Protein AF-A0AB34YAK4-F1 (afdb_monomer_lite)

pLDDT: mean 76.74, std 13.36, range [38.03, 89.88]

Sequence (223 aa):
MDELSRIASKIEALADAELSTGQPYLLSKLGMDIGSDLQTIKKEEKSLANFVRKRFSDKYEIIFTGQFRNIQSLIKRNSQELASLITDATTEKKDRKFRFNYRFWAAFSVPVVGSRRFVNLDDFTFEDVDAPPSPSYVAIDSEYITPDTSNDRDKVIYSKIISWIEDNKLETEQFLSKPRTHISPFGHQRTLLHAIVDALDKRQLATVSLPMDVIVALMNKNV

Foldseek 3Di:
DDPVVVLVVVLVVVCCVVVVVVDWAFVVVSCVSSPPCQVVCCVVPVHPQRVCCVPPVPFWDWFQDDPVSNTTTIHGPPDPVVVVVVVVVPPDPPPPLFAFDPLLLCQQEPQAPEDWKWAFLPPRHIDHDPDDPDPRIDTDDNVLHDDPDDPPRVVSNSVSSVVVCVVVVHDPVSRGDDPPPPPPVDDPQCFQVNVVVVVDDPVRVVVDDDDPVVVVVRVVHGD

Secondary structure (DSSP, 8-state):
--HHHHHHHHHHHHHHHHHTTTS-EEHHHHHHHHTTHHHHHHHHSS-HHHHHHHHHTTTEEEEEETTTT-EEEEEETT-THHHHHHHHHHH--------B-HHHHHHHHSPP-SSEEEEETTT--EEEESS-SSTTEEEE-GGGSPPTT-TTHHHHHHHHHHHHHHHTT--GGGGB--------SS-S--BHHHHHHHHS-HHHHTT-PPPHHHHHHHHS-B-

Structure (mmCIF, N/CA/C/O backbone):
data_AF-A0AB34YAK4-F1
#
_entry.id   AF-A0AB34YAK4-F1
#
loop_
_atom_site.group_PDB
_atom_site.id
_atom_site.type_symbol
_atom_site.label_atom_id
_atom_site.label_alt_id
_atom_site.label_comp_id
_atom_site.label_asym_id
_atom_site.label_entity_id
_atom_site.label_seq_id
_atom_site.pdbx_PDB_ins_code
_atom_site.Cartn_x
_atom_site.Cartn_y
_atom_site.Cartn_z
_atom_site.occupancy
_atom_site.B_iso_or_equiv
_atom_site.auth_seq_id
_atom_site.auth_comp_id
_atom_site.auth_asym_id
_atom_site.auth_atom_id
_atom_site.pdbx_PDB_model_num
ATOM 1 N N . MET A 1 1 ? 30.362 -3.455 -32.717 1.00 53.78 1 MET A N 1
ATOM 2 C CA . MET A 1 1 ? 29.197 -2.714 -32.193 1.00 53.78 1 MET A CA 1
ATOM 3 C C . MET A 1 1 ? 28.920 -3.255 -30.811 1.00 53.78 1 MET A C 1
ATOM 5 O O . MET A 1 1 ? 28.812 -4.466 -30.684 1.00 53.78 1 MET A O 1
ATOM 9 N N . ASP A 1 2 ? 28.908 -2.381 -29.810 1.00 83.06 2 ASP A N 1
ATOM 10 C CA . ASP A 1 2 ? 28.677 -2.739 -28.411 1.00 83.06 2 ASP A CA 1
ATOM 11 C C . ASP A 1 2 ? 27.267 -3.336 -28.247 1.00 83.06 2 ASP A C 1
ATOM 13 O O . ASP A 1 2 ? 26.299 -2.828 -28.824 1.00 83.06 2 ASP A O 1
ATOM 17 N N . GLU A 1 3 ? 27.143 -4.448 -27.524 1.00 82.56 3 GLU A N 1
ATOM 18 C CA . GLU A 1 3 ? 25.889 -5.205 -27.409 1.00 82.56 3 GLU A CA 1
ATOM 19 C C . GLU A 1 3 ? 24.782 -4.342 -26.780 1.00 82.56 3 GLU A C 1
ATOM 21 O O . GLU A 1 3 ? 23.623 -4.382 -27.200 1.00 82.56 3 GLU A O 1
ATOM 26 N N . LEU A 1 4 ? 25.171 -3.448 -25.871 1.00 82.06 4 LEU A N 1
ATOM 27 C CA . LEU A 1 4 ? 24.311 -2.441 -25.251 1.00 82.06 4 LEU A CA 1
ATOM 28 C C . LEU A 1 4 ? 23.800 -1.398 -26.231 1.00 82.06 4 LEU A C 1
ATOM 30 O O . LEU A 1 4 ? 22.673 -0.934 -26.083 1.00 82.06 4 LEU A O 1
ATOM 34 N N . SER A 1 5 ? 24.604 -1.011 -27.222 1.00 84.56 5 SER A N 1
ATOM 35 C CA . SER A 1 5 ? 24.172 -0.062 -28.248 1.00 84.56 5 SER A CA 1
ATOM 36 C C . SER A 1 5 ? 23.081 -0.674 -29.118 1.00 84.56 5 SER A C 1
ATOM 38 O O . SER A 1 5 ? 22.100 -0.001 -29.418 1.00 84.56 5 SER A O 1
ATOM 40 N N . ARG A 1 6 ? 23.189 -1.971 -29.447 1.00 89.12 6 ARG A N 1
ATOM 41 C CA . ARG A 1 6 ? 22.131 -2.705 -30.162 1.00 89.12 6 ARG A CA 1
ATOM 42 C C . ARG A 1 6 ? 20.836 -2.740 -29.347 1.00 89.12 6 ARG A C 1
ATOM 44 O O . ARG A 1 6 ? 19.761 -2.489 -29.887 1.00 89.12 6 ARG A O 1
ATOM 51 N N . ILE A 1 7 ? 20.945 -3.026 -28.049 1.00 86.56 7 ILE A N 1
ATOM 52 C CA . ILE A 1 7 ? 19.800 -3.054 -27.130 1.00 86.56 7 ILE A CA 1
ATOM 53 C C . ILE A 1 7 ? 19.188 -1.655 -26.989 1.00 86.56 7 ILE A C 1
ATOM 55 O O . ILE A 1 7 ? 17.971 -1.515 -27.048 1.00 86.56 7 ILE A O 1
ATOM 59 N N . ALA A 1 8 ? 20.011 -0.614 -26.868 1.00 87.00 8 ALA A N 1
ATOM 60 C CA . ALA A 1 8 ? 19.555 0.766 -26.777 1.00 87.00 8 ALA A CA 1
ATOM 61 C C . ALA A 1 8 ? 18.765 1.187 -28.026 1.00 87.00 8 ALA A C 1
ATOM 63 O O . ALA A 1 8 ? 17.645 1.670 -27.890 1.00 87.00 8 ALA A O 1
ATOM 64 N N . SER A 1 9 ? 19.280 0.924 -29.231 1.00 87.94 9 SER A N 1
ATOM 65 C CA . SER A 1 9 ? 18.559 1.230 -30.476 1.00 87.94 9 SER A CA 1
ATOM 66 C C . SER A 1 9 ? 17.235 0.468 -30.591 1.00 87.94 9 SER A C 1
ATOM 68 O O . SER A 1 9 ? 16.250 1.008 -31.086 1.00 87.94 9 SER A O 1
ATOM 70 N N . LYS A 1 10 ? 17.181 -0.775 -30.099 1.00 88.81 10 LYS A N 1
ATOM 71 C CA . LYS A 1 10 ? 15.938 -1.557 -30.048 1.00 88.81 10 LYS A CA 1
ATOM 72 C C . LYS A 1 10 ? 14.921 -0.950 -29.074 1.00 88.81 10 LYS A C 1
ATOM 74 O O . LYS A 1 10 ? 13.749 -0.845 -29.420 1.00 88.81 10 LYS A O 1
ATOM 79 N N . ILE A 1 11 ? 15.359 -0.539 -27.882 1.00 88.75 11 ILE A N 1
ATOM 80 C CA . ILE A 1 11 ? 14.504 0.132 -26.887 1.00 88.75 11 ILE A CA 1
ATOM 81 C C . ILE A 1 11 ? 13.947 1.434 -27.448 1.00 88.75 11 ILE A C 1
ATOM 83 O O . ILE A 1 11 ? 12.763 1.696 -27.285 1.00 88.75 11 ILE A O 1
ATOM 87 N N . GLU A 1 12 ? 14.782 2.221 -28.121 1.00 89.88 12 GLU A N 1
ATOM 88 C CA . GLU A 1 12 ? 14.382 3.480 -28.744 1.00 89.88 12 GLU A CA 1
ATOM 89 C C . GLU A 1 12 ? 13.324 3.262 -29.833 1.00 89.88 12 GLU A C 1
ATOM 91 O O . GLU A 1 12 ? 12.274 3.894 -29.797 1.00 89.88 12 GLU A O 1
ATOM 96 N N . ALA A 1 13 ? 13.527 2.293 -30.732 1.00 89.06 13 ALA A N 1
ATOM 97 C CA . ALA A 1 13 ? 12.549 1.969 -31.770 1.00 89.06 13 ALA A CA 1
ATOM 98 C C . ALA A 1 13 ? 11.200 1.501 -31.192 1.00 89.06 13 ALA A C 1
ATOM 100 O O . ALA A 1 13 ? 10.145 1.925 -31.660 1.00 89.06 13 ALA A O 1
ATOM 101 N N . LEU A 1 14 ? 11.228 0.651 -30.158 1.00 89.25 14 LEU A N 1
ATOM 102 C CA . LEU A 1 14 ? 10.017 0.194 -29.468 1.00 89.25 14 LEU A CA 1
ATOM 103 C C . LEU A 1 14 ? 9.320 1.344 -28.737 1.00 89.25 14 LEU A C 1
ATOM 105 O O . LEU A 1 14 ? 8.096 1.455 -28.784 1.00 89.25 14 LEU A O 1
ATOM 109 N N . ALA A 1 15 ? 10.094 2.194 -28.062 1.00 87.56 15 ALA A N 1
ATOM 110 C CA . ALA A 1 15 ? 9.567 3.338 -27.339 1.00 87.56 15 ALA A CA 1
ATOM 111 C C . ALA A 1 15 ? 8.927 4.349 -28.286 1.00 87.56 15 ALA A C 1
ATOM 113 O O . ALA A 1 15 ? 7.819 4.800 -28.025 1.00 87.56 15 ALA A O 1
ATOM 114 N N . ASP A 1 16 ? 9.569 4.668 -29.405 1.00 87.06 16 ASP A N 1
ATOM 115 C CA . ASP A 1 16 ? 9.015 5.605 -30.375 1.00 87.06 16 ASP A CA 1
ATOM 116 C C . ASP A 1 16 ? 7.776 5.056 -31.083 1.00 87.06 16 ASP A C 1
ATOM 118 O O . ASP A 1 16 ? 6.830 5.818 -31.288 1.00 87.06 16 ASP A O 1
ATOM 122 N N . ALA A 1 17 ? 7.744 3.756 -31.398 1.00 85.56 17 ALA A N 1
ATOM 123 C CA . ALA A 1 17 ? 6.573 3.110 -31.983 1.00 85.56 17 ALA A CA 1
ATOM 124 C C . ALA A 1 17 ? 5.364 3.183 -31.041 1.00 85.56 17 ALA A C 1
ATOM 126 O O . ALA A 1 17 ? 4.307 3.667 -31.441 1.00 85.56 17 ALA A O 1
ATOM 127 N N . GLU A 1 18 ? 5.525 2.791 -29.777 1.00 84.31 18 GLU A N 1
ATOM 128 C CA . GLU A 1 18 ? 4.415 2.797 -28.822 1.00 84.31 18 GLU A CA 1
ATOM 129 C C . GLU A 1 18 ? 4.002 4.229 -28.451 1.00 84.31 18 GLU A C 1
ATOM 131 O O . GLU A 1 18 ? 2.822 4.569 -28.483 1.00 84.31 18 GLU A O 1
ATOM 136 N N . LEU A 1 19 ? 4.963 5.117 -28.185 1.00 84.94 19 LEU A N 1
ATOM 137 C CA . LEU A 1 19 ? 4.682 6.506 -27.806 1.00 84.94 19 LEU A CA 1
ATOM 138 C C . LEU A 1 19 ? 4.129 7.339 -28.970 1.00 84.94 19 LEU A C 1
ATOM 140 O O . LEU A 1 19 ? 3.554 8.397 -28.736 1.00 84.94 19 LEU A O 1
ATOM 144 N N . SER A 1 20 ? 4.275 6.894 -30.224 1.00 81.12 20 SER A N 1
ATOM 145 C CA . SER A 1 20 ? 3.603 7.531 -31.368 1.00 81.12 20 SER A CA 1
ATOM 146 C C . SER A 1 20 ? 2.082 7.353 -31.349 1.00 81.12 20 SER A C 1
ATOM 148 O O . SER A 1 20 ? 1.371 8.128 -31.982 1.00 81.12 20 SER A O 1
ATOM 150 N N . THR A 1 21 ? 1.577 6.381 -30.581 1.00 78.25 21 THR A N 1
ATOM 151 C CA . THR A 1 21 ? 0.137 6.145 -30.398 1.00 78.25 21 THR A CA 1
ATOM 152 C C . THR A 1 21 ? -0.503 7.062 -29.348 1.00 78.25 21 THR A C 1
ATOM 154 O O . THR A 1 21 ? -1.719 7.018 -29.169 1.00 78.25 21 THR A O 1
ATOM 157 N N . GLY A 1 22 ? 0.293 7.891 -28.659 1.00 70.56 22 GLY A N 1
ATOM 158 C CA . GLY A 1 22 ? -0.173 8.803 -27.605 1.00 70.56 22 GLY A CA 1
ATOM 159 C C . GLY A 1 22 ? -0.505 8.118 -26.273 1.00 70.56 22 GLY A C 1
ATOM 160 O O . GLY A 1 22 ? -1.167 8.700 -25.416 1.00 70.56 22 GLY A O 1
ATOM 161 N N . GLN A 1 23 ? -0.094 6.857 -26.086 1.00 75.75 23 GLN A N 1
ATOM 162 C CA . GLN A 1 23 ? -0.258 6.149 -24.815 1.00 75.75 23 GLN A CA 1
ATOM 163 C C . GLN A 1 23 ? 1.069 5.997 -24.062 1.00 75.75 23 GLN A C 1
ATOM 165 O O . GLN A 1 23 ? 2.091 5.678 -24.675 1.00 75.75 23 GLN A O 1
ATOM 170 N N . PRO A 1 24 ? 1.071 6.150 -22.722 1.00 82.81 24 PRO A N 1
ATOM 171 C CA . PRO A 1 24 ? 2.237 5.858 -21.900 1.00 82.81 24 PRO A CA 1
ATOM 172 C C . PRO A 1 24 ? 2.660 4.397 -22.035 1.00 82.81 24 PRO A C 1
ATOM 174 O O . PRO A 1 24 ? 1.870 3.476 -21.815 1.00 82.81 24 PRO A O 1
ATOM 177 N N . TYR A 1 25 ? 3.937 4.170 -22.315 1.00 87.50 25 TYR A N 1
ATOM 178 C CA . TYR A 1 25 ? 4.442 2.828 -22.541 1.00 87.50 25 TYR A CA 1
ATOM 179 C C . TYR A 1 25 ? 4.859 2.176 -21.222 1.00 87.50 25 TYR A C 1
ATOM 181 O O . TYR A 1 25 ? 5.847 2.559 -20.598 1.00 87.50 25 TYR A O 1
ATOM 189 N N . LEU A 1 26 ? 4.102 1.180 -20.764 1.00 88.44 26 LEU A N 1
ATOM 190 C CA . LEU A 1 26 ? 4.389 0.477 -19.511 1.00 88.44 26 LEU A CA 1
ATOM 191 C C . LEU A 1 26 ? 5.785 -0.160 -19.530 1.00 88.44 26 LEU A C 1
ATOM 193 O O . LEU A 1 26 ? 6.108 -0.931 -20.433 1.00 88.44 26 LEU A O 1
ATOM 197 N N . LEU A 1 27 ? 6.586 0.061 -18.482 1.00 87.62 27 LEU A N 1
ATOM 198 C CA . LEU A 1 27 ? 7.918 -0.548 -18.378 1.00 87.62 27 LEU A CA 1
ATOM 199 C C . LEU A 1 27 ? 7.865 -2.078 -18.302 1.00 87.62 27 LEU A C 1
ATOM 201 O O . LEU A 1 27 ? 8.811 -2.746 -18.713 1.00 87.62 27 LEU A O 1
ATOM 205 N N . SER A 1 28 ? 6.776 -2.640 -17.772 1.00 84.50 28 SER A N 1
ATOM 206 C CA . SER A 1 28 ? 6.542 -4.086 -17.772 1.00 84.50 28 SER A CA 1
ATOM 207 C C . SER A 1 28 ? 6.372 -4.628 -19.191 1.00 84.50 28 SER A C 1
ATOM 209 O O . SER A 1 28 ? 6.983 -5.642 -19.517 1.00 84.50 28 SER A O 1
ATOM 211 N N . LYS A 1 29 ? 5.604 -3.925 -20.034 1.00 86.94 29 LYS A N 1
ATOM 212 C CA . LYS A 1 29 ? 5.401 -4.269 -21.445 1.00 86.94 29 LYS A CA 1
ATOM 213 C C . LYS A 1 29 ? 6.695 -4.086 -22.239 1.00 86.94 29 LYS A C 1
ATOM 215 O O . LYS A 1 29 ? 7.132 -5.024 -22.889 1.00 86.94 29 LYS A O 1
ATOM 220 N N . LEU A 1 30 ? 7.393 -2.964 -22.047 1.00 87.69 30 LEU A N 1
ATOM 221 C CA . LEU A 1 30 ? 8.721 -2.738 -22.624 1.00 87.69 30 LEU A CA 1
ATOM 222 C C . LEU A 1 30 ? 9.697 -3.867 -22.252 1.00 87.69 30 LEU A C 1
ATOM 224 O O . LEU A 1 30 ? 10.429 -4.368 -23.099 1.00 87.69 30 LEU A O 1
ATOM 228 N N . GLY A 1 31 ? 9.687 -4.319 -20.996 1.00 86.50 31 GLY A N 1
ATOM 229 C CA . GLY A 1 31 ? 10.499 -5.454 -20.559 1.00 86.50 31 GLY A CA 1
ATOM 230 C C . GLY A 1 31 ? 10.149 -6.776 -21.254 1.00 86.50 31 GLY A C 1
ATOM 231 O O . GLY A 1 31 ? 11.054 -7.571 -21.507 1.00 86.50 31 GLY A O 1
ATOM 232 N N . MET A 1 32 ? 8.873 -7.004 -21.579 1.00 86.06 32 MET A N 1
ATOM 233 C CA . MET A 1 32 ? 8.423 -8.167 -22.354 1.00 86.06 32 MET A CA 1
ATOM 234 C C . MET A 1 32 ? 8.863 -8.069 -23.819 1.00 86.06 32 MET A C 1
ATOM 236 O O . MET A 1 32 ? 9.430 -9.027 -24.339 1.00 86.06 32 MET A O 1
ATOM 240 N N . ASP A 1 33 ? 8.691 -6.902 -24.441 1.00 86.50 33 ASP A N 1
ATOM 241 C CA . ASP A 1 33 ? 8.995 -6.665 -25.859 1.00 86.50 33 ASP A CA 1
ATOM 242 C C . ASP A 1 33 ? 10.513 -6.675 -26.142 1.00 86.50 33 ASP A C 1
ATOM 244 O O . ASP A 1 33 ? 10.976 -7.057 -27.221 1.00 86.50 33 ASP A O 1
ATOM 248 N N . ILE A 1 34 ? 11.326 -6.328 -25.139 1.00 88.19 34 ILE A N 1
ATOM 249 C CA . ILE A 1 34 ? 12.787 -6.477 -25.178 1.00 88.19 34 ILE A CA 1
ATOM 250 C C . ILE A 1 34 ? 13.200 -7.961 -25.099 1.00 88.19 34 ILE A C 1
ATOM 252 O O . ILE A 1 34 ? 14.155 -8.370 -25.769 1.00 88.19 34 ILE A O 1
ATOM 256 N N . GLY A 1 35 ? 12.483 -8.779 -24.323 1.00 87.50 35 GLY A N 1
ATOM 257 C CA . GLY A 1 35 ? 12.709 -10.220 -24.207 1.00 87.50 35 GLY A CA 1
ATOM 258 C C . GLY A 1 35 ? 14.018 -10.586 -23.497 1.00 87.50 35 GLY A C 1
ATOM 259 O O . GLY A 1 35 ? 14.313 -10.105 -22.401 1.00 87.50 35 GLY A O 1
ATOM 260 N N . SER A 1 36 ? 14.819 -11.464 -24.110 1.00 84.12 36 SER A N 1
ATOM 261 C CA . SER A 1 36 ? 16.072 -11.987 -23.534 1.00 84.12 36 SER A CA 1
ATOM 262 C C . SER A 1 36 ? 17.127 -10.911 -23.260 1.00 84.12 36 SER A C 1
ATOM 264 O O . SER A 1 36 ? 17.925 -11.058 -22.334 1.00 84.12 36 SER A O 1
ATOM 266 N N . ASP A 1 37 ? 17.091 -9.808 -24.010 1.00 84.94 37 ASP A N 1
ATOM 267 C CA . ASP A 1 37 ? 18.016 -8.679 -23.864 1.00 84.94 37 ASP A CA 1
ATOM 268 C C . ASP A 1 37 ? 17.872 -7.987 -22.484 1.00 84.94 37 ASP A C 1
ATOM 270 O O . ASP A 1 37 ? 18.805 -7.345 -21.998 1.00 84.94 37 ASP A O 1
ATOM 274 N N . LEU A 1 38 ? 16.742 -8.181 -21.784 1.00 85.50 38 LEU A N 1
ATOM 275 C CA . LEU A 1 38 ? 16.517 -7.676 -20.424 1.00 85.50 38 LEU A CA 1
ATOM 276 C C . LEU A 1 38 ? 17.539 -8.230 -19.420 1.00 85.50 38 LEU A C 1
ATOM 278 O O . LEU A 1 38 ? 17.905 -7.542 -18.467 1.00 85.50 38 LEU A O 1
ATOM 282 N N . GLN A 1 39 ? 17.994 -9.472 -19.606 1.00 83.25 39 GLN A N 1
ATOM 283 C CA . GLN A 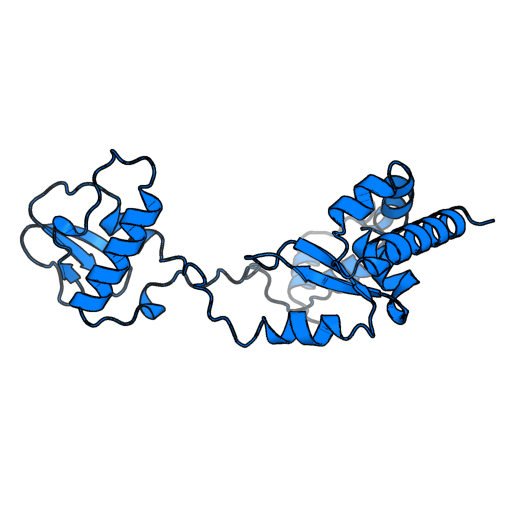1 39 ? 18.983 -10.086 -18.717 1.00 83.25 39 GLN A CA 1
ATOM 284 C C . GLN A 1 39 ? 20.353 -9.424 -18.868 1.00 83.25 39 GLN A C 1
ATOM 286 O O . GLN A 1 39 ? 21.042 -9.220 -17.872 1.00 83.25 39 GLN A O 1
ATOM 291 N N . THR A 1 40 ? 20.720 -9.038 -20.090 1.00 83.94 40 THR A N 1
ATOM 292 C CA . THR A 1 40 ? 21.948 -8.285 -20.369 1.00 83.94 40 THR A CA 1
ATOM 293 C C . THR A 1 40 ? 21.884 -6.904 -19.724 1.00 83.94 40 THR A C 1
ATOM 295 O O . THR A 1 40 ? 22.803 -6.528 -19.002 1.00 83.94 40 THR A O 1
ATOM 298 N N . ILE A 1 41 ? 20.743 -6.210 -19.845 1.00 84.19 41 ILE A N 1
ATOM 299 C CA . ILE A 1 41 ? 20.514 -4.934 -19.151 1.00 84.19 41 ILE A CA 1
ATOM 300 C C . ILE A 1 41 ? 20.659 -5.112 -17.642 1.00 84.19 41 ILE A C 1
ATOM 302 O O . ILE A 1 41 ? 21.397 -4.361 -17.030 1.00 84.19 41 ILE A O 1
ATOM 306 N N . LYS A 1 42 ? 20.008 -6.118 -17.041 1.00 83.69 42 LYS A N 1
ATOM 307 C CA . LYS A 1 42 ? 20.043 -6.355 -15.586 1.00 83.69 42 LYS A CA 1
ATOM 308 C C . LYS A 1 42 ? 21.429 -6.701 -15.040 1.00 83.69 42 LYS A C 1
ATOM 310 O O . LYS A 1 42 ? 21.692 -6.442 -13.865 1.00 83.69 42 LYS A O 1
ATOM 315 N N . LYS A 1 43 ? 22.285 -7.320 -15.857 1.00 81.94 43 LYS A N 1
ATOM 316 C CA . LYS A 1 43 ? 23.666 -7.656 -15.484 1.00 81.94 43 LYS A CA 1
ATOM 317 C C . LYS A 1 43 ? 24.543 -6.414 -15.370 1.00 81.94 43 LYS A C 1
ATOM 319 O O . LYS A 1 43 ? 25.396 -6.373 -14.490 1.00 81.94 43 LYS A O 1
ATOM 324 N N . GLU A 1 44 ? 24.318 -5.420 -16.220 1.00 79.88 44 GLU A N 1
ATOM 325 C CA . GLU A 1 44 ? 25.107 -4.187 -16.216 1.00 79.88 44 GLU A CA 1
ATOM 326 C C . GLU A 1 44 ? 24.470 -3.059 -15.407 1.00 79.88 44 GLU A C 1
ATOM 328 O O . GLU A 1 44 ? 25.129 -2.376 -14.628 1.00 79.88 44 GLU A O 1
ATOM 333 N N . GLU A 1 45 ? 23.163 -2.889 -15.555 1.00 73.31 45 GLU A N 1
ATOM 334 C CA . GLU A 1 45 ? 22.350 -1.898 -14.876 1.00 73.31 45 GLU A CA 1
ATOM 335 C C . GLU A 1 45 ? 21.292 -2.624 -14.047 1.00 73.31 45 GLU A C 1
ATOM 337 O O . GLU A 1 45 ? 20.432 -3.325 -14.570 1.00 73.31 45 GLU A O 1
ATOM 342 N N . LYS A 1 46 ? 21.307 -2.426 -12.725 1.00 78.69 46 LYS A N 1
ATOM 343 C CA . LYS A 1 46 ? 20.456 -3.144 -11.749 1.00 78.69 46 LYS A CA 1
ATOM 344 C C . LYS A 1 46 ? 18.959 -3.221 -12.119 1.00 78.69 46 LYS A C 1
ATOM 346 O O . LYS A 1 46 ? 18.250 -4.084 -11.603 1.00 78.69 46 LYS A O 1
ATOM 351 N N . SER A 1 47 ? 18.449 -2.314 -12.959 1.00 82.94 47 SER A N 1
ATOM 352 C CA . SER A 1 47 ? 17.085 -2.368 -13.491 1.00 82.94 47 SER A CA 1
ATOM 353 C C . SER A 1 47 ? 16.951 -1.704 -14.869 1.00 82.94 47 SER A C 1
ATOM 355 O O . SER A 1 47 ? 17.703 -0.791 -15.207 1.00 82.94 47 SER A O 1
ATOM 357 N N . LEU A 1 48 ? 15.917 -2.106 -15.623 1.00 85.06 48 LEU A N 1
ATOM 358 C CA . LEU A 1 48 ? 15.522 -1.466 -16.886 1.00 85.06 48 LEU A CA 1
ATOM 359 C C . LEU A 1 48 ? 15.209 0.025 -16.695 1.00 85.06 48 LEU A C 1
ATOM 361 O O . LEU A 1 48 ? 15.607 0.849 -17.510 1.00 85.06 48 LEU A O 1
ATOM 365 N N . ALA A 1 49 ? 14.557 0.385 -15.588 1.00 85.06 49 ALA A N 1
ATOM 366 C CA . ALA A 1 49 ? 14.262 1.778 -15.263 1.00 85.06 49 ALA A CA 1
ATOM 367 C C . ALA A 1 49 ? 15.540 2.617 -15.100 1.00 85.06 49 ALA A C 1
ATOM 369 O O . ALA A 1 49 ? 15.606 3.745 -15.585 1.00 85.06 49 ALA A O 1
ATOM 370 N N . ASN A 1 50 ? 16.572 2.063 -14.455 1.00 85.25 50 ASN A N 1
ATOM 371 C CA . ASN A 1 50 ? 17.857 2.745 -14.303 1.00 85.25 50 ASN A CA 1
ATOM 372 C C . ASN A 1 50 ? 18.584 2.881 -15.639 1.00 85.25 50 ASN A C 1
ATOM 374 O O . ASN A 1 50 ? 19.083 3.962 -15.942 1.00 85.25 50 ASN A O 1
ATOM 378 N N . PHE A 1 51 ? 18.586 1.821 -16.451 1.00 87.19 51 PHE A N 1
ATOM 379 C CA . PHE A 1 51 ? 19.158 1.861 -17.795 1.00 87.19 51 PHE A CA 1
ATOM 380 C C . PHE A 1 51 ? 18.515 2.971 -18.629 1.00 87.19 51 PHE A C 1
ATOM 382 O O . PHE A 1 51 ? 19.214 3.797 -19.216 1.00 87.19 51 PHE A O 1
ATOM 389 N N . VAL A 1 52 ? 17.180 3.044 -18.613 1.00 87.19 52 VAL A N 1
ATOM 390 C CA . VAL A 1 52 ? 16.438 4.037 -19.385 1.00 87.19 52 VAL A CA 1
ATOM 391 C C . VAL A 1 52 ? 16.697 5.457 -18.886 1.00 87.19 52 VAL A C 1
ATOM 393 O O . VAL A 1 52 ? 16.996 6.334 -19.691 1.00 87.19 52 VAL A O 1
ATOM 396 N N . ARG A 1 53 ? 16.686 5.685 -17.566 1.00 86.56 53 ARG A N 1
ATOM 397 C CA . ARG A 1 53 ? 17.021 6.997 -16.985 1.00 86.56 53 ARG A CA 1
ATOM 398 C C . ARG A 1 53 ? 18.438 7.448 -17.313 1.00 86.56 53 ARG A C 1
ATOM 400 O O . ARG A 1 53 ? 18.652 8.633 -17.504 1.00 86.56 53 ARG A O 1
ATOM 407 N N . LYS A 1 54 ? 19.403 6.530 -17.349 1.00 84.75 54 LYS A N 1
ATOM 408 C CA . LYS A 1 54 ? 20.814 6.866 -17.570 1.00 84.75 54 LYS A CA 1
ATOM 409 C C . LYS A 1 54 ? 21.140 7.114 -19.042 1.00 84.75 54 LYS A C 1
ATOM 411 O O . LYS A 1 54 ? 21.970 7.962 -19.339 1.00 84.75 54 LYS A O 1
ATOM 416 N N . ARG A 1 55 ? 20.531 6.352 -19.956 1.00 85.12 55 ARG A N 1
ATOM 417 C CA . ARG A 1 55 ? 20.834 6.406 -21.398 1.00 85.12 55 ARG A CA 1
ATOM 418 C C . ARG A 1 55 ? 19.886 7.300 -22.190 1.00 85.12 55 ARG A C 1
ATOM 420 O O . ARG A 1 55 ? 20.284 7.803 -23.232 1.00 85.12 55 ARG A O 1
ATOM 427 N N . PHE A 1 56 ? 18.658 7.491 -21.713 1.00 87.12 56 PHE A N 1
ATOM 428 C CA . PHE A 1 56 ? 17.619 8.220 -22.437 1.00 87.12 56 PHE A CA 1
ATOM 429 C C . PHE A 1 56 ? 16.969 9.332 -21.610 1.00 87.12 56 PHE A C 1
ATOM 431 O O . PHE A 1 56 ? 15.858 9.743 -21.941 1.00 87.12 56 PHE A O 1
ATOM 438 N N . SER A 1 57 ? 17.647 9.854 -20.577 1.00 82.12 57 SER A N 1
ATOM 439 C CA . SER A 1 57 ? 17.163 11.000 -19.783 1.00 82.12 57 SER A CA 1
ATOM 440 C C . SER A 1 57 ? 16.703 12.167 -20.646 1.00 82.12 57 SER A C 1
ATOM 442 O O . SER A 1 57 ? 15.781 12.891 -20.283 1.00 82.12 57 SER A O 1
ATOM 444 N N . ASP A 1 58 ? 17.358 12.368 -21.782 1.00 83.06 58 ASP A N 1
ATOM 445 C CA . ASP A 1 58 ? 17.162 13.550 -22.615 1.00 83.06 58 ASP A CA 1
ATOM 446 C C . ASP A 1 58 ? 15.925 13.415 -23.515 1.00 83.06 58 ASP A C 1
ATOM 448 O O . ASP A 1 58 ? 15.384 14.419 -23.972 1.00 83.06 58 ASP A O 1
ATOM 452 N N . LYS A 1 59 ? 15.448 12.183 -23.740 1.00 83.19 59 LYS A N 1
ATOM 453 C CA . LYS A 1 59 ? 14.323 11.876 -24.639 1.00 83.19 59 LYS A CA 1
ATOM 454 C C . LYS A 1 59 ? 13.081 11.401 -23.896 1.00 83.19 59 LYS A C 1
ATOM 456 O O . LYS A 1 59 ? 11.963 11.794 -24.243 1.00 83.19 59 LYS A O 1
ATOM 461 N N . TYR A 1 60 ? 13.271 10.579 -22.871 1.00 86.56 60 TYR A N 1
ATOM 462 C CA . TYR A 1 60 ? 12.184 9.929 -22.161 1.00 86.56 60 TYR A CA 1
ATOM 463 C C . TYR A 1 60 ? 12.203 10.237 -20.671 1.00 86.56 60 TYR A C 1
ATOM 465 O O . TYR A 1 60 ? 13.245 10.460 -20.055 1.00 86.56 60 TYR A O 1
ATOM 473 N N . GLU A 1 61 ? 11.019 10.178 -20.084 1.00 86.12 61 GLU A N 1
ATOM 474 C CA . GLU A 1 61 ? 10.808 10.282 -18.652 1.00 86.12 61 GLU A CA 1
ATOM 475 C C . GLU A 1 61 ? 10.010 9.073 -18.163 1.00 86.12 61 GLU A C 1
ATOM 477 O O . GLU A 1 61 ? 9.166 8.532 -18.879 1.00 86.12 61 GLU A O 1
ATOM 482 N N . ILE A 1 62 ? 10.311 8.613 -16.946 1.00 85.44 62 ILE A N 1
ATOM 483 C CA . ILE A 1 62 ? 9.572 7.524 -16.305 1.00 85.44 62 ILE A CA 1
ATOM 484 C C . ILE A 1 62 ? 8.641 8.133 -15.269 1.00 85.44 62 ILE A C 1
ATOM 486 O O . ILE A 1 62 ? 9.104 8.646 -14.249 1.00 85.44 62 ILE A O 1
ATOM 490 N N . ILE A 1 63 ? 7.343 7.996 -15.504 1.00 84.12 63 ILE A N 1
ATOM 491 C CA . ILE A 1 63 ? 6.280 8.419 -14.597 1.00 84.12 63 ILE A CA 1
ATOM 492 C C . ILE A 1 63 ? 5.624 7.212 -13.929 1.00 84.12 63 ILE A C 1
ATOM 494 O O . ILE A 1 63 ? 5.777 6.067 -14.359 1.00 84.12 63 ILE A O 1
ATOM 498 N N . PHE A 1 64 ? 4.870 7.478 -12.867 1.00 80.12 64 PHE A N 1
ATOM 499 C CA . PHE A 1 64 ? 4.042 6.476 -12.209 1.00 80.12 64 PHE A CA 1
ATOM 500 C C . PHE A 1 64 ? 2.577 6.676 -12.598 1.00 80.12 64 PHE A C 1
ATOM 502 O O . PHE A 1 64 ? 1.998 7.725 -12.329 1.00 80.12 64 PHE A O 1
ATOM 509 N N . THR A 1 65 ? 1.982 5.660 -13.211 1.00 73.25 65 THR A N 1
ATOM 510 C CA . THR A 1 65 ? 0.601 5.639 -13.698 1.00 73.25 65 THR A CA 1
ATOM 511 C C . THR A 1 65 ? -0.249 4.621 -12.927 1.00 73.25 65 THR A C 1
ATOM 513 O O . THR A 1 65 ? 0.240 3.892 -12.052 1.00 73.25 65 THR A O 1
ATOM 516 N N . GLY A 1 66 ? -1.551 4.598 -13.225 1.00 66.62 66 GLY A N 1
ATOM 517 C CA . GLY A 1 66 ? -2.538 3.729 -12.584 1.00 66.62 66 GLY A CA 1
ATOM 518 C C . GLY A 1 66 ? -3.160 4.326 -11.319 1.00 66.62 66 GLY A C 1
ATOM 519 O O . GLY A 1 66 ? -2.624 5.253 -10.712 1.00 66.62 66 GLY A O 1
ATOM 520 N N . GLN A 1 67 ? -4.294 3.756 -10.898 1.00 55.34 67 GLN A N 1
ATOM 521 C CA . GLN A 1 67 ? -5.100 4.226 -9.757 1.00 55.34 67 GLN A CA 1
ATOM 522 C C . GLN A 1 67 ? -4.288 4.377 -8.457 1.00 55.34 67 GLN A C 1
ATOM 524 O O . GLN A 1 67 ? -4.563 5.262 -7.650 1.00 55.34 67 GLN A O 1
ATOM 529 N N . PHE A 1 68 ? -3.261 3.542 -8.270 1.00 63.72 68 PHE A N 1
ATOM 530 C CA . PHE A 1 68 ? -2.409 3.529 -7.078 1.00 63.72 68 PHE A CA 1
ATOM 531 C C . PHE A 1 68 ? -1.011 4.129 -7.299 1.00 63.72 68 PHE A C 1
ATOM 533 O O . PHE A 1 68 ? -0.178 4.045 -6.399 1.00 63.72 68 PHE A O 1
ATOM 540 N N . ARG A 1 69 ? -0.731 4.722 -8.473 1.00 71.25 69 ARG A N 1
ATOM 541 C CA . ARG A 1 69 ? 0.587 5.288 -8.843 1.00 71.25 69 ARG A CA 1
ATOM 542 C C . ARG A 1 69 ? 1.760 4.331 -8.596 1.00 71.25 69 ARG A C 1
ATOM 544 O O . ARG A 1 69 ? 2.836 4.732 -8.160 1.00 71.25 69 ARG A O 1
ATOM 551 N N . ASN A 1 70 ? 1.548 3.048 -8.853 1.00 74.44 70 ASN A N 1
ATOM 552 C CA . ASN A 1 70 ? 2.540 1.994 -8.657 1.00 74.44 70 ASN A CA 1
ATOM 553 C C . ASN A 1 70 ? 3.069 1.422 -9.980 1.00 74.44 70 ASN A C 1
ATOM 555 O O . ASN A 1 70 ? 4.014 0.634 -9.964 1.00 74.44 70 ASN A O 1
ATOM 559 N N . ILE A 1 71 ? 2.484 1.804 -11.117 1.00 78.12 71 ILE A N 1
ATOM 560 C CA . ILE A 1 71 ? 2.860 1.287 -12.432 1.00 78.12 71 ILE A CA 1
ATOM 561 C C . ILE A 1 71 ? 3.866 2.245 -13.062 1.00 78.12 71 ILE A C 1
ATOM 563 O O . ILE A 1 71 ? 3.561 3.412 -13.263 1.00 78.12 71 ILE A O 1
ATOM 567 N N . GLN A 1 72 ? 5.070 1.773 -13.374 1.00 85.75 72 GLN A N 1
ATOM 568 C CA . GLN A 1 72 ? 6.067 2.599 -14.059 1.00 85.75 72 GLN A CA 1
ATOM 569 C C . GLN A 1 72 ? 5.786 2.621 -15.561 1.00 85.75 72 GLN A C 1
ATOM 571 O O . GLN A 1 72 ? 5.723 1.562 -16.190 1.00 85.75 72 GLN A O 1
ATOM 576 N N . SER A 1 73 ? 5.678 3.817 -16.129 1.00 86.88 73 SER A N 1
ATOM 577 C CA . SER A 1 73 ? 5.457 4.029 -17.559 1.00 86.88 73 SER A CA 1
ATOM 578 C C . SER A 1 73 ? 6.463 5.020 -18.116 1.00 86.88 73 SER A C 1
ATOM 580 O O . SER A 1 73 ? 6.830 5.991 -17.459 1.00 86.88 73 SER A O 1
ATOM 582 N N . LEU A 1 74 ? 6.899 4.760 -19.337 1.00 88.19 74 LEU A N 1
ATOM 583 C CA . LEU A 1 74 ? 7.747 5.619 -20.134 1.00 88.19 74 LEU A CA 1
ATOM 584 C C . LEU A 1 74 ? 6.876 6.600 -20.921 1.00 88.19 74 LEU A C 1
ATOM 586 O O . LEU A 1 74 ? 5.831 6.216 -21.441 1.00 88.19 74 LEU A O 1
ATOM 590 N N . ILE A 1 75 ? 7.325 7.845 -21.020 1.00 86.94 75 ILE A N 1
ATOM 591 C CA . ILE A 1 75 ? 6.705 8.915 -21.810 1.00 86.94 75 ILE A CA 1
ATOM 592 C C . ILE A 1 75 ? 7.786 9.781 -22.472 1.00 86.94 75 ILE A C 1
ATOM 594 O O . ILE A 1 75 ? 8.950 9.743 -22.067 1.00 86.94 75 ILE A O 1
ATOM 598 N N . LYS A 1 76 ? 7.421 10.591 -23.474 1.00 86.81 76 LYS A N 1
ATOM 599 C CA . LYS A 1 76 ? 8.338 11.579 -24.076 1.00 86.81 76 LYS A CA 1
ATOM 600 C C . LYS A 1 76 ? 8.423 12.831 -23.203 1.00 86.81 76 LYS A C 1
ATOM 602 O O . LYS A 1 76 ? 7.392 13.407 -22.861 1.00 86.81 76 LYS A O 1
ATOM 607 N N . ARG A 1 77 ? 9.647 13.296 -22.925 1.00 78.38 77 ARG A N 1
ATOM 608 C CA . ARG A 1 77 ? 9.941 14.394 -21.980 1.00 78.38 77 ARG A CA 1
ATOM 609 C C . ARG A 1 77 ? 9.33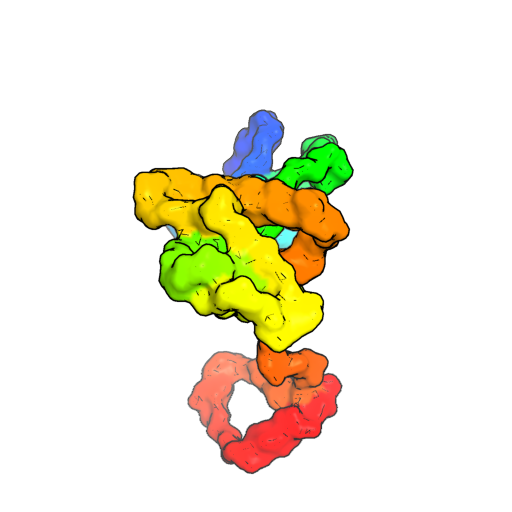2 15.759 -22.353 1.00 78.38 77 ARG A C 1
ATOM 611 O O . ARG A 1 77 ? 9.138 16.594 -21.482 1.00 78.38 77 ARG A O 1
ATOM 618 N N . ASN A 1 78 ? 8.986 15.969 -23.624 1.00 69.75 78 ASN A N 1
ATOM 619 C CA . ASN A 1 78 ? 8.366 17.207 -24.126 1.00 69.75 78 ASN A CA 1
ATOM 620 C C . ASN A 1 78 ? 6.959 16.983 -24.706 1.00 69.75 78 ASN A C 1
ATOM 622 O O . ASN A 1 78 ? 6.487 17.777 -25.518 1.00 69.75 78 ASN A O 1
ATOM 626 N N . SER A 1 79 ? 6.296 15.880 -24.355 1.00 65.31 79 SER A N 1
ATOM 627 C CA . SER A 1 79 ? 4.918 15.656 -24.795 1.00 65.31 79 SER A CA 1
ATOM 628 C C . SER A 1 79 ? 3.959 16.554 -24.009 1.00 65.31 79 SER A C 1
ATOM 630 O O . SER A 1 79 ? 4.045 16.646 -22.790 1.00 65.31 79 SER A O 1
ATOM 632 N N . GLN A 1 80 ? 3.015 17.204 -24.695 1.00 57.25 80 GLN A N 1
ATOM 633 C CA . GLN A 1 80 ? 1.911 17.945 -24.061 1.00 57.25 80 GLN A CA 1
ATOM 634 C C . GLN A 1 80 ? 1.079 17.041 -23.122 1.00 57.25 80 GLN A C 1
ATOM 636 O O . GLN A 1 80 ? 0.464 17.528 -22.179 1.00 57.25 80 GLN A O 1
ATOM 641 N N . GLU A 1 81 ? 1.149 15.722 -23.327 1.00 56.72 81 GLU A N 1
ATOM 642 C CA . GLU A 1 81 ? 0.599 14.665 -22.470 1.00 56.72 81 GLU A CA 1
ATOM 643 C C . GLU A 1 81 ? 1.167 14.659 -21.041 1.00 56.72 81 GLU A C 1
ATOM 645 O O . GLU A 1 81 ? 0.451 14.276 -20.116 1.00 56.72 81 GLU A O 1
ATOM 650 N N . LEU A 1 82 ? 2.400 15.144 -20.815 1.00 55.50 82 LEU A N 1
ATOM 651 C CA . LEU A 1 82 ? 2.915 15.397 -19.459 1.00 55.50 82 LEU A CA 1
ATOM 652 C C . LEU A 1 82 ? 2.014 16.363 -18.702 1.00 55.50 82 LEU A C 1
ATOM 654 O O . LEU A 1 82 ? 1.716 16.134 -17.534 1.00 55.50 82 LEU A O 1
ATOM 658 N N . ALA A 1 83 ? 1.556 17.427 -19.365 1.00 49.88 83 ALA A N 1
ATOM 659 C CA . ALA A 1 83 ? 0.695 18.409 -18.734 1.00 49.88 83 ALA A CA 1
ATOM 660 C C . ALA A 1 83 ? -0.666 17.792 -18.401 1.00 49.88 83 ALA A C 1
ATOM 662 O O . ALA A 1 83 ? -1.114 17.951 -17.275 1.00 49.88 83 ALA A O 1
ATOM 663 N N . SER A 1 84 ? -1.293 17.019 -19.291 1.00 52.88 84 SER A N 1
ATOM 664 C CA . SER A 1 84 ? -2.590 16.374 -19.017 1.00 52.88 84 SER A CA 1
ATOM 665 C C . SER A 1 84 ? -2.503 15.314 -17.913 1.00 52.88 84 SER A C 1
ATOM 667 O O . SER A 1 84 ? -3.327 15.320 -17.006 1.00 52.88 84 SER A O 1
ATOM 669 N N . LEU A 1 85 ? -1.469 14.464 -17.915 1.00 55.41 85 LEU A N 1
ATOM 670 C CA . LEU A 1 85 ? -1.278 13.420 -16.894 1.00 55.41 85 LEU A CA 1
ATOM 671 C C . LEU A 1 85 ? -0.907 13.993 -15.514 1.00 55.41 85 LEU A C 1
ATOM 673 O O . LEU A 1 85 ? -1.223 13.392 -14.486 1.00 55.41 85 LEU A O 1
ATOM 677 N N . ILE A 1 86 ? -0.251 15.159 -15.477 1.00 52.28 86 ILE A N 1
ATOM 678 C CA . ILE A 1 86 ? 0.016 15.909 -14.241 1.00 52.28 86 ILE A CA 1
ATOM 679 C C . ILE A 1 86 ? -1.215 16.732 -13.816 1.00 52.28 86 ILE A C 1
ATOM 681 O O . ILE A 1 86 ? -1.438 16.899 -12.621 1.00 52.28 86 ILE A O 1
ATOM 685 N N . THR A 1 87 ? -2.048 17.211 -14.744 1.00 44.34 87 THR A N 1
ATOM 686 C CA . THR A 1 87 ? -3.242 18.022 -14.422 1.00 44.34 87 THR A CA 1
ATOM 687 C C . THR A 1 87 ? -4.421 17.154 -13.961 1.00 44.34 87 THR A C 1
ATOM 689 O O . THR A 1 87 ? -5.111 17.516 -13.009 1.00 44.34 87 THR A O 1
ATOM 692 N N . ASP A 1 88 ? -4.567 15.932 -14.484 1.00 43.72 88 ASP A N 1
ATOM 693 C CA . ASP A 1 88 ? -5.460 14.914 -13.901 1.00 43.72 88 ASP A CA 1
ATOM 694 C C . ASP A 1 88 ? -5.041 14.529 -12.468 1.00 43.72 88 ASP A C 1
ATOM 696 O O . ASP A 1 88 ? -5.846 14.038 -11.675 1.00 43.72 88 ASP A O 1
ATOM 700 N N . ALA A 1 89 ? -3.788 14.800 -12.082 1.00 45.06 89 ALA A N 1
ATOM 701 C CA . ALA A 1 89 ? -3.303 14.584 -10.724 1.00 45.06 89 ALA A CA 1
ATOM 702 C C . ALA A 1 89 ? -3.746 15.668 -9.722 1.00 45.06 89 ALA A C 1
ATOM 704 O O . ALA A 1 89 ? -3.585 15.443 -8.516 1.00 45.06 89 ALA A O 1
ATOM 705 N N . THR A 1 90 ? -4.288 16.804 -10.179 1.00 39.62 90 THR A N 1
ATOM 706 C CA . THR A 1 90 ? -4.731 17.918 -9.321 1.00 39.62 90 THR A CA 1
ATOM 707 C C . THR A 1 90 ? -6.235 18.178 -9.340 1.00 39.62 90 THR A C 1
ATOM 709 O O . THR A 1 90 ? -6.708 18.849 -8.424 1.00 39.62 90 THR A O 1
ATOM 712 N N . THR A 1 91 ? -7.009 17.646 -10.295 1.00 39.50 91 THR A N 1
ATOM 713 C CA . THR A 1 91 ? -8.458 17.949 -10.381 1.00 39.50 91 THR A CA 1
ATOM 714 C C . THR A 1 91 ? -9.394 16.778 -10.070 1.00 39.50 91 THR A C 1
ATOM 716 O O . THR A 1 91 ? -10.551 17.012 -9.734 1.00 39.50 91 THR A O 1
ATOM 719 N N . GLU A 1 92 ? -8.916 15.534 -10.015 1.00 39.31 92 GLU A N 1
ATOM 720 C CA . GLU A 1 92 ? -9.720 14.433 -9.477 1.00 39.31 92 GLU A CA 1
ATOM 721 C C . GLU A 1 92 ? -9.239 14.045 -8.073 1.00 39.31 92 GLU A C 1
ATOM 723 O O . GLU A 1 92 ? -8.358 13.201 -7.889 1.00 39.31 92 GLU A O 1
ATOM 728 N N . LYS A 1 93 ? -9.902 14.596 -7.046 1.00 40.44 93 LYS A N 1
ATOM 729 C CA . LYS A 1 93 ? -10.101 13.899 -5.762 1.00 40.44 93 LYS A CA 1
ATOM 730 C C . LYS A 1 93 ? -10.935 12.630 -6.025 1.00 40.44 93 LYS A C 1
ATOM 732 O O . LYS A 1 93 ? -12.048 12.500 -5.539 1.00 40.44 93 LYS A O 1
ATOM 737 N N . LYS A 1 94 ? -10.433 11.693 -6.834 1.00 42.00 94 LYS A N 1
ATOM 738 C CA . LYS A 1 94 ? -10.966 10.334 -6.862 1.00 42.00 94 LYS A CA 1
ATOM 739 C C . LYS A 1 94 ? -10.605 9.724 -5.524 1.00 42.00 94 LYS A C 1
ATOM 741 O O . LYS A 1 94 ? -9.417 9.626 -5.213 1.00 42.00 94 LYS A O 1
ATOM 746 N N . ASP A 1 95 ? -11.637 9.393 -4.754 1.00 45.75 95 ASP A N 1
ATOM 747 C CA . ASP A 1 95 ? -11.605 8.742 -3.450 1.00 45.75 95 ASP A CA 1
ATOM 748 C C . ASP A 1 95 ? -10.375 7.851 -3.299 1.00 45.75 95 ASP A C 1
ATOM 750 O O . ASP A 1 95 ? -10.342 6.685 -3.709 1.00 45.75 95 ASP A O 1
ATOM 754 N N . ARG A 1 96 ? -9.315 8.406 -2.700 1.00 51.38 96 ARG A N 1
ATOM 755 C CA . ARG A 1 96 ? -8.274 7.566 -2.129 1.00 51.38 96 ARG A CA 1
ATOM 756 C C . ARG A 1 96 ? -9.014 6.790 -1.067 1.00 51.38 96 ARG A C 1
ATOM 758 O O . ARG A 1 96 ? -9.376 7.382 -0.061 1.00 51.38 96 ARG A O 1
ATOM 765 N N . LYS A 1 97 ? -9.291 5.510 -1.325 1.00 56.81 97 LYS A N 1
ATOM 766 C CA . LYS A 1 97 ? -9.935 4.606 -0.375 1.00 56.81 97 LYS A CA 1
ATOM 767 C C . LYS A 1 97 ? -9.100 4.645 0.900 1.00 56.81 97 LYS A C 1
ATOM 769 O O . LYS A 1 97 ? -8.051 4.003 0.981 1.00 56.81 97 LYS A O 1
ATOM 774 N N . PHE A 1 98 ? -9.482 5.522 1.824 1.00 67.50 98 PHE A N 1
ATOM 775 C CA . PHE A 1 98 ? -8.661 5.808 2.978 1.00 67.50 98 PHE A CA 1
ATOM 776 C C . PHE A 1 98 ? -8.642 4.538 3.813 1.00 67.50 98 PHE A C 1
ATOM 778 O O . PHE A 1 98 ? -9.683 3.954 4.117 1.00 67.50 98 PHE A O 1
ATOM 785 N N . ARG A 1 99 ? -7.444 4.041 4.111 1.00 78.38 99 ARG A N 1
ATOM 786 C CA . ARG A 1 99 ? -7.316 2.833 4.911 1.00 78.38 99 ARG A CA 1
ATOM 787 C C . ARG A 1 99 ? -7.532 3.229 6.364 1.00 78.38 99 ARG A C 1
ATOM 789 O O . ARG A 1 99 ? -6.736 3.990 6.902 1.00 78.38 99 ARG A O 1
ATOM 796 N N . PHE A 1 100 ? -8.597 2.735 6.982 1.00 84.25 100 PHE A N 1
ATOM 797 C CA . PHE A 1 100 ? -8.842 2.926 8.410 1.00 84.25 100 PHE A CA 1
ATOM 798 C C . PHE A 1 100 ? -7.848 2.123 9.261 1.00 84.25 100 PHE A C 1
ATOM 800 O O . PHE A 1 100 ? -7.233 1.157 8.791 1.00 84.25 100 PHE A O 1
ATOM 807 N N . ASN A 1 101 ? -7.669 2.530 10.520 1.00 86.38 101 ASN A N 1
ATOM 808 C CA . ASN A 1 101 ? -6.894 1.770 11.496 1.00 86.38 101 ASN A CA 1
ATOM 809 C C . ASN A 1 101 ? -7.456 0.343 11.629 1.00 86.38 101 ASN A C 1
ATOM 811 O O . ASN A 1 101 ? -8.666 0.149 11.655 1.00 86.38 101 ASN A O 1
ATOM 815 N N . TYR A 1 102 ? -6.583 -0.664 11.727 1.00 84.31 102 TYR A N 1
ATOM 816 C CA . TYR A 1 102 ? -7.006 -2.066 11.776 1.00 84.31 102 TYR A CA 1
ATOM 817 C C . TYR A 1 102 ? -7.858 -2.404 13.009 1.00 84.31 102 TYR A C 1
ATOM 819 O O . TYR A 1 102 ? -8.755 -3.233 12.898 1.00 84.31 102 TYR A O 1
ATOM 827 N N . ARG A 1 103 ? -7.599 -1.777 14.169 1.00 85.69 103 ARG A N 1
ATOM 828 C CA . ARG A 1 103 ? -8.391 -1.999 15.392 1.00 85.69 103 ARG A CA 1
ATOM 829 C C . ARG A 1 103 ? -9.766 -1.360 15.276 1.00 85.69 103 ARG A C 1
ATOM 831 O O . ARG A 1 103 ? -10.769 -1.996 15.572 1.00 85.69 103 ARG A O 1
ATOM 838 N N . PHE A 1 104 ? -9.793 -0.150 14.726 1.00 89.62 104 PHE A N 1
ATOM 839 C CA . PHE A 1 104 ? -11.032 0.550 14.433 1.00 89.62 104 PHE A CA 1
ATOM 840 C C . PHE A 1 104 ? -11.878 -0.232 13.422 1.00 89.62 104 PHE A C 1
ATOM 842 O O . PHE A 1 104 ? -13.042 -0.502 13.670 1.00 89.62 104 PHE A O 1
ATOM 849 N N . TRP A 1 105 ? -11.270 -0.711 12.333 1.00 89.38 105 TRP A N 1
ATOM 850 C CA . TRP A 1 105 ? -11.924 -1.594 11.365 1.00 89.38 105 TRP A CA 1
ATOM 851 C C . TRP A 1 105 ? -12.464 -2.873 12.014 1.00 89.38 105 TRP A C 1
ATOM 853 O O . TRP A 1 105 ? -13.572 -3.315 11.700 1.00 89.38 105 TRP A O 1
ATOM 863 N N . ALA A 1 106 ? -11.700 -3.464 12.939 1.00 86.50 106 ALA A N 1
ATOM 864 C CA . ALA A 1 106 ? -12.107 -4.673 13.640 1.00 86.50 106 ALA A CA 1
ATOM 865 C C . ALA A 1 106 ? -13.438 -4.479 14.387 1.00 86.50 106 ALA A C 1
ATOM 867 O O . ALA A 1 106 ? -14.295 -5.358 14.292 1.00 86.50 106 ALA A O 1
ATOM 868 N N . ALA A 1 107 ? -13.658 -3.308 14.996 1.00 88.12 107 ALA A N 1
ATOM 869 C CA . ALA A 1 107 ? -14.881 -2.982 15.732 1.00 88.12 107 ALA A CA 1
ATOM 870 C C . ALA A 1 107 ? -16.168 -3.098 14.886 1.00 88.12 107 ALA A C 1
ATOM 872 O O . ALA A 1 107 ? -17.214 -3.467 15.414 1.00 88.12 107 ALA A O 1
ATOM 873 N N . PHE A 1 108 ? -16.094 -2.871 13.571 1.00 87.31 108 PHE A N 1
ATOM 874 C CA . PHE A 1 108 ? -17.240 -2.980 12.648 1.00 87.31 108 PHE A CA 1
ATOM 875 C C . PHE A 1 108 ? -17.310 -4.329 11.918 1.00 87.31 108 PHE A C 1
ATOM 877 O O . PHE A 1 108 ? -18.339 -4.686 11.337 1.00 87.31 108 PHE A O 1
ATOM 884 N N . SER A 1 109 ? -16.207 -5.080 11.918 1.00 85.56 109 SER A N 1
ATOM 885 C CA . SER A 1 109 ? -16.094 -6.357 11.208 1.00 85.56 109 SER A CA 1
ATOM 886 C C . SER A 1 109 ? -16.420 -7.570 12.078 1.00 85.56 109 SER A C 1
ATOM 888 O O . SER A 1 109 ? -16.931 -8.562 11.563 1.00 85.56 109 SER A O 1
ATOM 890 N N . VAL A 1 110 ? -16.120 -7.519 13.377 1.00 83.56 110 VAL A N 1
ATOM 891 C CA . VAL A 1 110 ? -16.315 -8.647 14.294 1.00 83.56 110 VAL A CA 1
ATOM 892 C C . VAL A 1 110 ? -17.798 -8.716 14.693 1.00 83.56 110 VAL A C 1
ATOM 894 O O . VAL A 1 110 ? -18.391 -7.673 14.942 1.00 83.56 110 VAL A O 1
ATOM 897 N N . PRO A 1 111 ? -18.443 -9.889 14.771 1.00 80.69 111 PRO A N 1
ATOM 898 C CA . PRO A 1 111 ? -19.802 -9.993 15.310 1.00 80.69 111 PRO A CA 1
ATOM 899 C C . PRO A 1 111 ? -19.867 -9.521 16.771 1.00 80.69 111 PRO A C 1
ATOM 901 O O . PRO A 1 111 ? -18.887 -9.654 17.502 1.00 80.69 111 PRO A O 1
ATOM 904 N N . VAL A 1 112 ? -20.995 -8.961 17.212 1.00 79.19 112 VAL A N 1
ATOM 905 C CA . VAL A 1 112 ? -21.186 -8.579 18.624 1.00 79.19 112 VAL A CA 1
ATOM 906 C C . VAL A 1 112 ? -21.345 -9.833 19.475 1.00 79.19 112 VAL A C 1
ATOM 908 O O . VAL A 1 112 ? -22.168 -10.691 19.159 1.00 79.19 112 VAL A O 1
ATOM 911 N N . VAL A 1 113 ? -20.575 -9.928 20.558 1.00 71.81 113 VAL A N 1
ATOM 912 C CA . VAL A 1 113 ? -20.688 -10.986 21.567 1.00 71.81 113 VAL A CA 1
ATOM 913 C C . VAL A 1 113 ? -21.123 -10.321 22.873 1.00 71.81 113 VAL A C 1
ATOM 915 O O . VAL A 1 113 ? -20.328 -10.125 23.783 1.00 71.81 113 VAL A O 1
ATOM 918 N N . GLY A 1 114 ? -22.385 -9.892 22.940 1.00 67.19 114 GLY A N 1
ATOM 919 C CA . GLY A 1 114 ? -22.913 -9.123 24.069 1.00 67.19 114 GLY A CA 1
ATOM 920 C C . GLY A 1 114 ? -24.065 -8.203 23.668 1.00 67.19 114 GLY A C 1
ATOM 921 O O . GLY A 1 114 ? -24.743 -8.449 22.671 1.00 67.19 114 GLY A O 1
ATOM 922 N N . SER A 1 115 ? -24.282 -7.147 24.453 1.00 76.00 115 SER A N 1
ATOM 923 C CA . SER A 1 115 ? -25.426 -6.239 24.305 1.00 76.00 115 SER A CA 1
ATOM 924 C C . SER A 1 115 ? -25.138 -5.086 23.345 1.00 76.00 115 SER A C 1
ATOM 926 O O . SER A 1 115 ? -25.858 -4.890 22.367 1.00 76.00 115 SER A O 1
ATOM 928 N N . ARG A 1 116 ? -24.085 -4.305 23.618 1.00 83.44 116 ARG A N 1
ATOM 929 C CA . ARG A 1 116 ? -23.697 -3.129 22.832 1.00 83.44 116 ARG A CA 1
ATOM 930 C C . ARG A 1 116 ? -22.189 -3.078 22.686 1.00 83.44 116 ARG A C 1
ATOM 932 O O . ARG A 1 116 ? -21.461 -3.355 23.634 1.00 83.44 116 ARG A O 1
ATOM 939 N N . ARG A 1 117 ? -21.731 -2.700 21.496 1.00 87.44 117 ARG A N 1
ATOM 940 C CA . ARG A 1 117 ? -20.315 -2.474 21.243 1.00 87.44 117 ARG A CA 1
ATOM 941 C C . ARG A 1 117 ? -19.975 -1.026 21.522 1.00 87.44 117 ARG A C 1
ATOM 943 O O . ARG A 1 117 ? -20.666 -0.128 21.052 1.00 87.44 117 ARG A O 1
ATOM 950 N N . PHE A 1 118 ? -18.877 -0.807 22.220 1.00 87.50 118 PHE A N 1
ATOM 951 C CA . PHE A 1 118 ? -18.306 0.510 22.427 1.00 87.50 118 PHE A CA 1
ATOM 952 C C . PHE A 1 118 ? -16.884 0.543 21.876 1.00 87.50 118 PHE A C 1
ATOM 954 O O . PHE A 1 118 ? -16.120 -0.389 22.108 1.00 87.50 118 PHE A O 1
ATOM 961 N N . VAL A 1 119 ? -16.519 1.608 21.160 1.00 89.56 119 VAL A N 1
ATOM 962 C CA . VAL A 1 119 ? -15.164 1.835 20.640 1.00 89.56 119 VAL A CA 1
ATOM 963 C C . VAL A 1 119 ? -14.512 3.002 21.362 1.00 89.56 119 VAL A C 1
ATOM 965 O O . VAL A 1 119 ? -15.105 4.071 21.484 1.00 89.56 119 VAL A O 1
ATOM 968 N N . ASN A 1 120 ? -13.288 2.804 21.830 1.00 88.06 120 ASN A N 1
ATOM 969 C CA . ASN A 1 120 ? -12.471 3.852 22.415 1.00 88.06 120 ASN A CA 1
ATOM 970 C C . ASN A 1 120 ? -11.846 4.711 21.307 1.00 88.06 120 ASN A C 1
ATOM 972 O O . ASN A 1 120 ? -11.141 4.201 20.433 1.00 88.06 120 ASN A O 1
ATOM 976 N N . LEU A 1 121 ? -12.092 6.019 21.341 1.00 86.00 121 LEU A N 1
ATOM 977 C CA . LEU A 1 121 ? -11.572 6.963 20.351 1.00 86.00 121 LEU A CA 1
ATOM 978 C C . LEU A 1 121 ? -10.059 7.212 20.482 1.00 86.00 121 LEU A C 1
ATOM 980 O O . LEU A 1 121 ? -9.431 7.606 19.501 1.00 86.00 121 LEU A O 1
ATOM 984 N N . ASP A 1 122 ? -9.466 6.955 21.652 1.00 84.25 122 ASP A N 1
ATOM 985 C CA . ASP A 1 122 ? -8.053 7.245 21.923 1.00 84.25 122 ASP A CA 1
ATOM 986 C C . ASP A 1 122 ? -7.110 6.155 21.382 1.00 84.25 122 ASP A C 1
ATOM 988 O O . ASP A 1 122 ? -6.031 6.445 20.855 1.00 84.25 122 ASP A O 1
ATOM 992 N N . ASP A 1 123 ? -7.499 4.882 21.506 1.00 84.19 123 ASP A N 1
ATOM 993 C CA . ASP A 1 123 ? -6.652 3.726 21.170 1.00 84.19 123 ASP A CA 1
ATOM 994 C C . ASP A 1 123 ? -7.276 2.746 20.159 1.00 84.19 123 ASP A C 1
ATOM 996 O O . ASP A 1 123 ? -6.638 1.754 19.764 1.00 84.19 123 ASP A O 1
ATOM 1000 N N . PHE A 1 124 ? -8.498 3.048 19.713 1.00 86.50 124 PHE A N 1
ATOM 1001 C CA . PHE A 1 124 ? -9.305 2.267 18.780 1.00 86.50 124 PHE A CA 1
ATOM 1002 C C . PHE A 1 124 ? -9.610 0.836 19.234 1.00 86.50 124 PHE A C 1
ATOM 1004 O O . PHE A 1 124 ? -9.906 -0.020 18.397 1.00 86.50 124 PHE A O 1
ATOM 1011 N N . THR A 1 125 ? -9.511 0.544 20.532 1.00 87.38 125 THR A N 1
ATOM 1012 C CA . THR A 1 125 ? -9.985 -0.722 21.107 1.00 87.38 125 THR A CA 1
ATOM 1013 C C . THR A 1 125 ? -11.508 -0.729 21.205 1.00 87.38 125 THR A C 1
ATOM 1015 O O . THR A 1 125 ? -12.142 0.324 21.186 1.00 87.38 125 THR A O 1
ATOM 1018 N N . PHE A 1 126 ? -12.118 -1.914 21.247 1.00 88.56 126 PHE A N 1
ATOM 1019 C CA . PHE A 1 126 ? -13.561 -2.039 21.413 1.00 88.56 126 PHE A CA 1
ATOM 1020 C C . PHE A 1 126 ? -13.899 -3.100 22.454 1.00 88.56 126 PHE A C 1
ATOM 1022 O O . PHE A 1 126 ? -13.188 -4.098 22.581 1.00 88.56 126 PHE A O 1
ATOM 1029 N N . GLU A 1 127 ? -14.998 -2.880 23.166 1.00 86.69 127 GLU A N 1
ATOM 1030 C CA . GLU A 1 127 ? -15.526 -3.778 24.189 1.00 86.69 127 GLU A CA 1
ATOM 1031 C C . GLU A 1 127 ? -17.037 -3.950 24.003 1.00 86.69 127 GLU A C 1
ATOM 1033 O O . GLU A 1 127 ? -17.743 -3.004 23.643 1.00 86.69 127 GLU A O 1
ATOM 1038 N N . ASP A 1 128 ? -17.528 -5.165 24.249 1.00 87.69 128 ASP A N 1
ATOM 1039 C CA . ASP A 1 128 ? -18.952 -5.494 24.202 1.00 87.69 128 ASP A CA 1
ATOM 1040 C C . ASP A 1 128 ? -19.488 -5.526 25.643 1.00 87.69 128 ASP A C 1
ATOM 1042 O O . ASP A 1 128 ? -19.299 -6.502 26.369 1.00 87.69 128 ASP A O 1
ATOM 1046 N N . VAL A 1 129 ? -20.111 -4.431 26.081 1.00 85.00 129 VAL A N 1
ATOM 1047 C CA . VAL A 1 129 ? -20.572 -4.202 27.465 1.00 85.00 129 VAL A CA 1
ATOM 1048 C C . VAL A 1 129 ? -21.931 -3.489 27.469 1.00 85.00 129 VAL A C 1
ATOM 1050 O O . VAL A 1 129 ? -22.365 -2.960 26.450 1.00 85.00 129 VAL A O 1
ATOM 1053 N N . ASP A 1 130 ? -22.643 -3.468 28.600 1.00 82.88 130 ASP A N 1
ATOM 1054 C CA . ASP A 1 130 ? -23.957 -2.800 28.695 1.00 82.88 130 ASP A CA 1
ATOM 1055 C C . ASP A 1 130 ? -23.855 -1.268 28.778 1.00 82.88 130 ASP A C 1
ATOM 1057 O O . ASP A 1 130 ? -24.764 -0.548 28.355 1.00 82.88 130 ASP A O 1
ATOM 1061 N N . ALA A 1 131 ? -22.747 -0.766 29.324 1.00 83.12 131 ALA A N 1
ATOM 1062 C CA . ALA A 1 131 ? -22.504 0.648 29.582 1.00 83.12 131 ALA A CA 1
ATOM 1063 C C . ALA A 1 131 ? -21.067 1.031 29.191 1.00 83.12 131 ALA A C 1
ATOM 1065 O O . ALA A 1 131 ? -20.174 0.190 29.299 1.00 83.12 131 ALA A O 1
ATOM 1066 N N . PRO A 1 132 ? -20.822 2.286 28.768 1.00 85.00 132 PRO A N 1
ATOM 1067 C CA . PRO A 1 132 ? -19.497 2.729 28.350 1.00 85.00 132 PRO A CA 1
ATOM 1068 C C . PRO A 1 132 ? -18.488 2.619 29.511 1.00 85.00 132 PRO A C 1
ATOM 1070 O O . PRO A 1 132 ? -18.748 3.172 30.584 1.00 85.00 132 PRO A O 1
ATOM 1073 N N . PRO A 1 133 ? -17.328 1.962 29.314 1.00 80.19 133 PRO A N 1
ATOM 1074 C CA . PRO A 1 133 ? -16.299 1.832 30.350 1.00 80.19 133 PRO A CA 1
ATOM 1075 C C . PRO A 1 133 ? -15.679 3.173 30.758 1.00 80.19 133 PRO A C 1
ATOM 1077 O O . PRO A 1 133 ? -15.266 3.360 31.902 1.00 80.19 133 PRO A O 1
ATOM 1080 N N . SER A 1 134 ? -15.588 4.112 29.814 1.00 84.88 134 SER A N 1
ATOM 1081 C CA . SER A 1 134 ? -15.044 5.450 30.035 1.00 84.88 134 SER A CA 1
ATOM 1082 C C . SER A 1 134 ? -15.691 6.478 29.093 1.00 84.88 134 SER A C 1
ATOM 1084 O O . SER A 1 134 ? -16.340 6.090 28.120 1.00 84.88 134 SER A O 1
ATOM 1086 N N . PRO A 1 135 ? -15.500 7.791 29.329 1.00 84.56 135 PRO A N 1
ATOM 1087 C CA . PRO A 1 135 ? -16.006 8.847 28.447 1.00 84.56 135 PRO A CA 1
ATOM 1088 C C . PRO A 1 135 ? -15.417 8.813 27.030 1.00 84.56 135 PRO A C 1
ATOM 1090 O O . PRO A 1 135 ? -16.016 9.370 26.116 1.00 84.56 135 PRO A O 1
ATOM 1093 N N . SER A 1 136 ? -14.256 8.175 26.846 1.00 85.31 136 SER A N 1
ATOM 1094 C CA . SER A 1 136 ? -13.608 8.021 25.537 1.00 85.31 136 SER A CA 1
ATOM 1095 C C . SER A 1 136 ? -14.268 6.944 24.670 1.00 85.31 136 SER A C 1
ATOM 1097 O O . SER A 1 136 ? -13.910 6.799 23.502 1.00 85.31 136 SER A O 1
ATOM 1099 N N . TYR A 1 137 ? -15.206 6.170 25.227 1.00 88.44 137 TYR A N 1
ATOM 1100 C CA . TYR A 1 137 ? -15.921 5.118 24.516 1.00 88.44 137 TYR A CA 1
ATOM 1101 C C . TYR A 1 137 ? -17.220 5.634 23.895 1.00 88.44 137 TYR A C 1
ATOM 1103 O O . TYR A 1 137 ? -18.091 6.164 24.585 1.00 88.44 137 TYR A O 1
ATOM 1111 N N . VAL A 1 138 ? -17.384 5.395 22.597 1.00 87.00 138 VAL A N 1
ATOM 1112 C CA . VAL A 1 138 ? -18.596 5.725 21.837 1.00 87.00 138 VAL A CA 1
ATOM 1113 C C . VAL A 1 138 ? -19.290 4.446 21.393 1.00 87.00 138 VAL A C 1
ATOM 1115 O O . VAL A 1 138 ? -18.639 3.480 20.995 1.00 87.00 138 VAL A O 1
ATOM 1118 N N . ALA A 1 139 ? -20.618 4.424 21.477 1.00 87.00 139 ALA A N 1
ATOM 1119 C CA . ALA A 1 139 ? -21.410 3.272 21.072 1.00 87.00 139 ALA A CA 1
ATOM 1120 C C . ALA A 1 139 ? -21.368 3.067 19.547 1.00 87.00 139 ALA A C 1
ATOM 1122 O O . ALA A 1 139 ? -21.499 4.009 18.764 1.00 87.00 139 ALA A O 1
ATOM 1123 N N . ILE A 1 140 ? -21.224 1.813 19.130 1.00 86.81 140 ILE A N 1
ATOM 1124 C CA . ILE A 1 140 ? -21.448 1.358 17.761 1.00 86.81 140 ILE A CA 1
ATOM 1125 C C . ILE A 1 140 ? -22.734 0.540 17.773 1.00 86.81 140 ILE A C 1
ATOM 1127 O O . ILE A 1 140 ? -22.781 -0.552 18.349 1.00 86.81 140 ILE A O 1
ATOM 1131 N N . ASP A 1 141 ? -23.775 1.055 17.123 1.00 83.38 141 ASP A N 1
ATOM 1132 C CA . ASP A 1 141 ? -25.020 0.311 16.986 1.00 83.38 141 ASP A CA 1
ATOM 1133 C C . ASP A 1 141 ? -24.823 -0.930 16.113 1.00 83.38 141 ASP A C 1
ATOM 1135 O O . ASP A 1 141 ? -24.034 -0.949 15.163 1.00 83.38 141 ASP A O 1
ATOM 1139 N N . SER A 1 142 ? -25.583 -1.982 16.418 1.00 79.56 142 SER A N 1
ATOM 1140 C CA . SER A 1 142 ? -25.512 -3.262 15.701 1.00 79.56 142 SER A CA 1
ATOM 1141 C C . SER A 1 142 ? -25.759 -3.136 14.189 1.00 79.56 142 SER A C 1
ATOM 1143 O O . SER A 1 142 ? -25.258 -3.947 13.411 1.00 79.56 142 SER A O 1
ATOM 1145 N N . GLU A 1 143 ? -26.455 -2.081 13.760 1.00 81.44 143 GLU A N 1
ATOM 1146 C CA . GLU A 1 143 ? -26.723 -1.756 12.357 1.00 81.44 143 GLU A CA 1
ATOM 1147 C C . GLU A 1 143 ? -25.441 -1.440 11.574 1.00 81.44 143 GLU A C 1
ATOM 1149 O O . GLU A 1 143 ? -25.326 -1.794 10.396 1.00 81.44 143 GLU A O 1
ATOM 1154 N N . TYR A 1 144 ? -24.425 -0.876 12.234 1.00 80.50 144 TYR A N 1
ATOM 1155 C CA . TYR A 1 144 ? -23.125 -0.572 11.631 1.00 80.50 144 TYR A CA 1
ATOM 1156 C C . TYR A 1 144 ? -22.156 -1.764 11.664 1.00 80.50 144 TYR A C 1
ATOM 1158 O O . TYR A 1 144 ? -21.085 -1.710 11.058 1.00 80.50 144 TYR A O 1
ATOM 1166 N N . ILE A 1 145 ? -22.534 -2.886 12.280 1.00 81.25 145 ILE A N 1
ATOM 1167 C CA . ILE A 1 145 ? -21.698 -4.088 12.360 1.00 81.25 145 ILE A CA 1
ATOM 1168 C C . ILE A 1 145 ? -22.096 -5.051 11.238 1.00 81.25 145 ILE A C 1
ATOM 1170 O O . ILE A 1 145 ? -23.273 -5.239 10.928 1.00 81.25 145 ILE A O 1
ATOM 1174 N N . THR A 1 146 ? -21.113 -5.595 10.518 1.00 76.50 146 THR A N 1
ATOM 1175 C CA . THR A 1 146 ? -21.381 -6.429 9.331 1.00 76.50 146 THR A CA 1
ATOM 1176 C C . THR A 1 146 ? -21.291 -7.918 9.675 1.00 76.50 146 THR A C 1
ATOM 1178 O O . THR A 1 146 ? -20.222 -8.355 10.104 1.00 76.50 146 THR A O 1
ATOM 1181 N N . PRO A 1 147 ? -22.357 -8.718 9.464 1.00 66.75 147 PRO A N 1
ATOM 1182 C CA . PRO A 1 147 ? -22.299 -10.167 9.641 1.00 66.75 147 PRO A CA 1
ATOM 1183 C C . PRO A 1 147 ? -21.416 -10.840 8.575 1.00 66.75 147 PRO A C 1
ATOM 1185 O O . PRO A 1 147 ? -21.203 -10.310 7.486 1.00 66.75 147 PRO A O 1
ATOM 1188 N N . ASP A 1 148 ? -20.896 -12.026 8.896 1.00 65.25 148 ASP A N 1
ATOM 1189 C CA . ASP A 1 148 ? -19.789 -12.718 8.207 1.00 65.25 148 ASP A CA 1
ATOM 1190 C C . ASP A 1 148 ? -20.116 -13.269 6.792 1.00 65.25 148 ASP A C 1
ATOM 1192 O O . ASP A 1 148 ? -19.363 -14.060 6.235 1.00 65.25 148 ASP A O 1
ATOM 1196 N N . THR A 1 149 ? -21.246 -12.892 6.182 1.00 59.00 149 THR A N 1
ATOM 1197 C CA . THR A 1 149 ? -21.882 -13.664 5.092 1.00 59.00 149 THR A CA 1
ATOM 1198 C C . THR A 1 149 ? -21.940 -12.992 3.712 1.00 59.00 149 THR A C 1
ATOM 1200 O O . THR A 1 149 ? -22.667 -13.463 2.840 1.00 59.00 149 THR A O 1
ATOM 1203 N N . SER A 1 150 ? -21.167 -11.935 3.437 1.00 58.03 150 SER A N 1
ATOM 1204 C CA . SER A 1 150 ? -21.224 -11.226 2.140 1.00 58.03 150 SER A CA 1
ATOM 1205 C C . SER A 1 150 ? -19.930 -11.290 1.316 1.00 58.03 150 SER A C 1
ATOM 1207 O O . SER A 1 150 ? -18.860 -10.952 1.817 1.00 58.03 150 SER A O 1
ATOM 1209 N N . ASN A 1 151 ? -20.050 -11.586 0.015 1.00 62.28 151 ASN A N 1
ATOM 1210 C CA . ASN A 1 151 ? -18.948 -11.625 -0.967 1.00 62.28 151 ASN A CA 1
ATOM 1211 C C . ASN A 1 151 ? -18.287 -10.241 -1.225 1.00 62.28 151 ASN A C 1
ATOM 1213 O O . ASN A 1 151 ? -17.223 -10.162 -1.827 1.00 62.28 151 ASN A O 1
ATOM 1217 N N . ASP A 1 152 ? -18.893 -9.151 -0.732 1.00 74.12 152 ASP A N 1
ATOM 1218 C CA . ASP A 1 152 ? -18.416 -7.756 -0.826 1.00 74.12 152 ASP A CA 1
ATOM 1219 C C . ASP A 1 152 ? -18.228 -7.095 0.562 1.00 74.12 152 ASP A C 1
ATOM 1221 O O . ASP A 1 152 ? -18.371 -5.878 0.724 1.00 74.12 152 ASP A O 1
ATOM 1225 N N . ARG A 1 153 ? -17.905 -7.894 1.590 1.00 75.38 153 ARG A N 1
ATOM 1226 C CA . ARG A 1 153 ? -17.852 -7.468 3.004 1.00 75.38 153 ARG A CA 1
ATOM 1227 C C . ARG A 1 153 ? -17.061 -6.178 3.231 1.00 75.38 153 ARG A C 1
ATOM 1229 O O . ARG A 1 153 ? -17.530 -5.285 3.929 1.00 75.38 153 ARG A O 1
ATOM 1236 N N . ASP A 1 154 ? -15.903 -6.038 2.596 1.00 77.69 154 ASP A N 1
ATOM 1237 C CA . ASP A 1 154 ? -15.028 -4.880 2.797 1.00 77.69 154 ASP A CA 1
ATOM 1238 C C . ASP A 1 154 ? -15.643 -3.563 2.311 1.00 77.69 154 ASP A C 1
ATOM 1240 O O . ASP A 1 154 ? -15.389 -2.509 2.893 1.00 77.69 154 ASP A O 1
ATOM 1244 N N . LYS A 1 155 ? -16.444 -3.589 1.238 1.00 79.94 155 LYS A N 1
ATOM 1245 C CA . LYS A 1 155 ? -17.131 -2.381 0.753 1.00 79.94 155 LYS A CA 1
ATOM 1246 C C . LYS A 1 155 ? -18.239 -1.972 1.717 1.00 79.94 155 LYS A C 1
ATOM 1248 O O . LYS A 1 155 ? -18.372 -0.789 2.008 1.00 79.94 155 LYS A O 1
ATOM 1253 N N . VAL A 1 156 ? -18.976 -2.956 2.234 1.00 81.75 156 VAL A N 1
ATOM 1254 C CA . VAL A 1 156 ? -20.072 -2.745 3.188 1.00 81.75 156 VAL A CA 1
ATOM 1255 C C . VAL A 1 156 ? -19.545 -2.227 4.527 1.00 81.75 156 VAL A C 1
ATOM 1257 O O . VAL A 1 156 ? -20.095 -1.274 5.074 1.00 81.75 156 VAL A O 1
ATOM 1260 N N . ILE A 1 157 ? -18.445 -2.794 5.034 1.00 84.06 157 ILE A N 1
ATOM 1261 C CA . ILE A 1 157 ? -17.790 -2.300 6.252 1.00 84.06 157 ILE A CA 1
ATOM 1262 C C . ILE A 1 157 ? -17.341 -0.852 6.050 1.00 84.06 157 ILE A C 1
ATOM 1264 O O . ILE A 1 157 ? -17.607 -0.005 6.896 1.00 84.06 157 ILE A O 1
ATOM 1268 N N . TYR A 1 158 ? -16.715 -0.545 4.911 1.00 83.75 158 TYR A N 1
ATOM 1269 C CA . TYR A 1 158 ? -16.260 0.810 4.611 1.00 83.75 158 TYR A CA 1
ATOM 1270 C C . TYR A 1 158 ? -17.411 1.829 4.608 1.00 83.75 158 TYR A C 1
ATOM 1272 O O . TYR A 1 158 ? -17.296 2.872 5.247 1.00 83.75 158 TYR A O 1
ATOM 1280 N N . SER A 1 159 ? -18.535 1.520 3.950 1.00 83.25 159 SER A N 1
ATOM 1281 C CA . SER A 1 159 ? -19.702 2.413 3.937 1.00 83.25 159 SER A CA 1
ATOM 1282 C C . SER A 1 159 ? -20.329 2.584 5.321 1.00 83.25 159 SER A C 1
ATOM 1284 O O . SER A 1 159 ? -20.742 3.689 5.670 1.00 83.25 159 SER A O 1
ATOM 1286 N N . LYS A 1 160 ? -20.369 1.518 6.131 1.00 85.56 160 LYS A N 1
ATOM 1287 C CA . LYS A 1 160 ? -20.900 1.573 7.501 1.00 85.56 160 LYS A CA 1
ATOM 1288 C C . LYS A 1 160 ? -20.010 2.394 8.431 1.00 85.56 160 LYS A C 1
ATOM 1290 O O . LYS A 1 160 ? -20.532 3.174 9.216 1.00 85.56 160 LYS A O 1
ATOM 1295 N N . I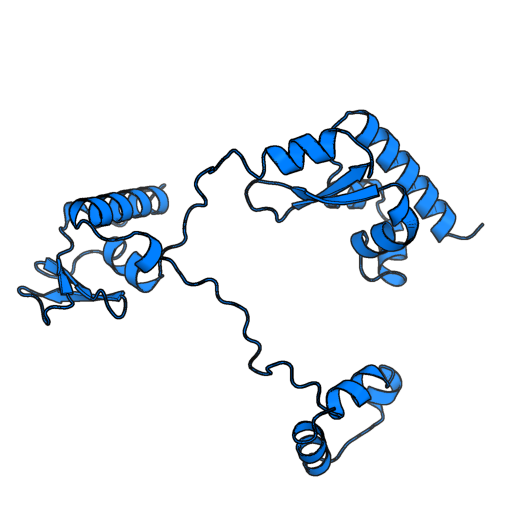LE A 1 161 ? -18.689 2.275 8.296 1.00 86.62 161 ILE A N 1
ATOM 1296 C CA . ILE A 1 161 ? -17.735 3.112 9.032 1.00 86.62 161 ILE A CA 1
ATOM 1297 C C . ILE A 1 161 ? -17.951 4.591 8.698 1.00 86.62 161 ILE A C 1
ATOM 1299 O O . ILE A 1 161 ? -18.024 5.404 9.611 1.00 86.62 161 ILE A O 1
ATOM 1303 N N . ILE A 1 162 ? -18.071 4.945 7.413 1.00 85.69 162 ILE A N 1
ATOM 1304 C CA . ILE A 1 162 ? -18.313 6.340 7.008 1.00 85.69 162 ILE A CA 1
ATOM 1305 C C . ILE A 1 162 ? -19.626 6.853 7.596 1.00 85.69 162 ILE A C 1
ATOM 1307 O O . ILE A 1 162 ? -19.622 7.908 8.220 1.00 85.69 162 ILE A O 1
ATOM 1311 N N . SER A 1 163 ? -20.706 6.079 7.462 1.00 85.12 163 SER A N 1
ATOM 1312 C CA . SER A 1 163 ? -22.025 6.463 7.983 1.00 85.12 163 SER A CA 1
ATOM 1313 C C . SER A 1 163 ? -21.968 6.699 9.498 1.00 85.12 163 SER A C 1
ATOM 1315 O O . SER A 1 163 ? -22.398 7.737 9.980 1.00 85.12 163 SER A O 1
ATOM 1317 N N . TRP A 1 164 ? -21.320 5.799 10.248 1.00 88.56 164 TRP A N 1
ATOM 1318 C CA . TRP A 1 164 ? -21.149 5.958 11.693 1.00 88.56 164 TRP A CA 1
ATOM 1319 C C . TRP A 1 164 ? -20.320 7.199 12.064 1.00 88.56 164 TRP A C 1
ATOM 1321 O O . TRP A 1 164 ? -20.655 7.898 13.018 1.00 88.56 164 TRP A O 1
ATOM 1331 N N . ILE A 1 165 ? -19.249 7.500 11.322 1.00 86.44 165 ILE A N 1
ATOM 1332 C CA . ILE A 1 165 ? -18.431 8.706 11.544 1.00 86.44 165 ILE A CA 1
ATOM 1333 C C . ILE A 1 165 ? -19.263 9.976 11.299 1.00 86.44 165 ILE A C 1
ATOM 1335 O O . ILE A 1 165 ? -19.182 10.914 12.096 1.00 86.44 165 ILE A O 1
ATOM 1339 N N . GLU A 1 166 ? -20.066 9.997 10.231 1.00 85.31 166 GLU A N 1
ATOM 1340 C CA . GLU A 1 166 ? -20.952 11.115 9.884 1.00 85.31 166 GLU A CA 1
ATOM 1341 C C . GLU A 1 166 ? -22.033 11.333 10.951 1.00 85.31 166 GLU A C 1
ATOM 1343 O O . GLU A 1 166 ? -22.206 12.459 11.426 1.00 85.31 166 GLU A O 1
ATOM 1348 N N . ASP A 1 167 ? -22.686 10.261 11.403 1.00 84.31 167 ASP A N 1
ATOM 1349 C CA . ASP A 1 167 ? -23.741 10.317 12.420 1.00 84.31 167 ASP A CA 1
ATOM 1350 C C . ASP A 1 167 ? -23.215 10.799 13.782 1.00 84.31 167 ASP A C 1
ATOM 1352 O O . ASP A 1 167 ? -23.885 11.553 14.494 1.00 84.31 167 ASP A O 1
ATOM 1356 N N . ASN A 1 168 ? -21.972 10.443 14.120 1.00 83.31 168 ASN A N 1
ATOM 1357 C CA . ASN A 1 168 ? -21.310 10.878 15.351 1.00 83.31 168 ASN A CA 1
ATOM 1358 C C . ASN A 1 168 ? -20.591 12.235 15.220 1.00 83.31 168 ASN A C 1
ATOM 1360 O O . ASN A 1 168 ? -20.017 12.713 16.199 1.00 83.31 168 ASN A O 1
ATOM 1364 N N . LYS A 1 169 ? -20.639 12.886 14.044 1.00 82.25 169 LYS A N 1
ATOM 1365 C CA . LYS A 1 169 ? -19.962 14.167 13.746 1.00 82.25 169 LYS A CA 1
ATOM 1366 C C . LYS A 1 169 ? -18.455 14.140 14.035 1.00 82.25 169 LYS A C 1
ATOM 1368 O O . LYS A 1 169 ? -17.887 15.131 14.496 1.00 82.25 169 LYS A O 1
ATOM 1373 N N . LEU A 1 170 ? -17.817 13.001 13.781 1.00 83.44 170 LEU A N 1
ATOM 1374 C CA . LEU A 1 170 ? -16.386 12.805 13.992 1.00 83.44 170 LEU A CA 1
ATOM 1375 C C . LEU A 1 170 ? -15.610 13.091 12.698 1.00 83.44 170 LEU A C 1
ATOM 1377 O O . LEU A 1 170 ? -16.133 12.968 11.592 1.00 83.44 170 LEU A O 1
ATOM 1381 N N . GLU A 1 171 ? -14.336 13.460 12.814 1.00 81.75 171 GLU A N 1
ATOM 1382 C CA . GLU A 1 171 ? -13.495 13.704 11.639 1.00 81.75 171 GLU A CA 1
ATOM 1383 C C . GLU A 1 171 ? -12.886 12.395 11.129 1.00 81.75 171 GLU A C 1
ATOM 1385 O O . GLU A 1 171 ? -12.132 11.722 11.834 1.00 81.75 171 GLU A O 1
ATOM 1390 N N . THR A 1 172 ? -13.151 12.052 9.865 1.00 77.00 172 THR A N 1
ATOM 1391 C CA . THR A 1 172 ? -12.656 10.815 9.236 1.00 77.00 172 THR A CA 1
ATOM 1392 C C . THR A 1 172 ? -11.134 10.676 9.317 1.00 77.00 172 THR A C 1
ATOM 1394 O O . THR A 1 172 ? -10.629 9.561 9.448 1.00 77.00 172 THR A O 1
ATOM 1397 N N . GLU A 1 173 ? -10.402 11.796 9.278 1.00 77.31 173 GLU A N 1
ATOM 1398 C CA . GLU A 1 173 ? -8.936 11.836 9.319 1.00 77.31 173 GLU A CA 1
ATOM 1399 C C . GLU A 1 173 ? -8.348 11.210 10.591 1.00 77.31 173 GLU A C 1
ATOM 1401 O O . GLU A 1 173 ? -7.268 10.616 10.542 1.00 77.31 173 GLU A O 1
ATOM 1406 N N . GLN A 1 174 ? -9.076 11.271 11.710 1.00 78.75 174 GLN A N 1
ATOM 1407 C CA . GLN A 1 174 ? -8.623 10.759 13.005 1.00 78.75 174 GLN A CA 1
ATOM 1408 C C . GLN A 1 174 ? -8.542 9.226 13.023 1.00 78.75 174 GLN A C 1
ATOM 1410 O O . GLN A 1 174 ? -7.668 8.654 13.673 1.00 78.75 174 GLN A O 1
ATOM 1415 N N . PHE A 1 175 ? -9.390 8.554 12.243 1.00 81.56 175 PHE A N 1
ATOM 1416 C CA . PHE A 1 175 ? -9.506 7.090 12.211 1.00 81.56 175 PHE A CA 1
ATOM 1417 C C . PHE A 1 175 ? -8.647 6.435 11.130 1.00 81.56 175 PHE A C 1
ATOM 1419 O O . PHE A 1 175 ? -8.627 5.205 10.988 1.00 81.56 175 PHE A O 1
ATOM 1426 N N . LEU A 1 176 ? -7.937 7.236 10.336 1.00 83.12 176 LEU A N 1
ATOM 1427 C CA . LEU A 1 176 ? -7.107 6.719 9.263 1.00 83.12 176 LEU A CA 1
ATOM 1428 C C . LEU A 1 176 ? -5.869 6.027 9.824 1.00 83.12 176 LEU A C 1
ATOM 1430 O O . LEU A 1 176 ? -5.241 6.454 10.794 1.00 83.12 176 LEU A O 1
ATOM 1434 N N . SER A 1 177 ? -5.470 4.938 9.171 1.00 77.44 177 SER A N 1
ATOM 1435 C CA . SER A 1 177 ? -4.170 4.345 9.421 1.00 77.44 177 SER A CA 1
ATOM 1436 C C . SER A 1 177 ? -3.122 5.387 9.054 1.00 77.44 177 SER A C 1
ATOM 1438 O O . SER A 1 177 ? -2.995 5.751 7.880 1.00 77.44 177 SER A O 1
ATOM 1440 N N . LYS A 1 178 ? -2.357 5.853 10.045 1.00 71.50 178 LYS A N 1
ATOM 1441 C CA . LYS A 1 178 ? -1.154 6.635 9.771 1.00 71.50 178 LYS A CA 1
ATOM 1442 C C . LYS A 1 178 ? -0.309 5.809 8.800 1.00 71.50 178 LYS A C 1
ATOM 1444 O O . LYS A 1 178 ? -0.083 4.624 9.082 1.00 71.50 178 LYS A O 1
ATOM 1449 N N . PRO A 1 179 ? 0.112 6.367 7.651 1.00 56.16 179 PRO A N 1
ATOM 1450 C CA . PRO A 1 179 ? 1.021 5.653 6.778 1.00 56.16 179 PRO A CA 1
ATOM 1451 C C . PRO A 1 179 ? 2.209 5.257 7.645 1.00 56.16 179 PRO A C 1
ATOM 1453 O O . PRO A 1 179 ? 2.820 6.113 8.283 1.00 56.16 179 PRO A O 1
ATOM 1456 N N . ARG A 1 180 ? 2.490 3.952 7.733 1.00 46.66 180 ARG A N 1
ATOM 1457 C CA . ARG A 1 180 ? 3.755 3.486 8.291 1.00 46.66 180 ARG A CA 1
ATOM 1458 C C . ARG A 1 180 ? 4.825 4.065 7.378 1.00 46.66 180 ARG A C 1
ATOM 1460 O O . ARG A 1 180 ? 5.173 3.463 6.366 1.00 46.66 180 ARG A O 1
ATOM 1467 N N . THR A 1 181 ? 5.335 5.244 7.713 1.00 41.25 181 THR A N 1
ATOM 1468 C CA . THR A 1 181 ? 6.701 5.586 7.371 1.00 41.25 181 THR A CA 1
ATOM 1469 C C . THR A 1 181 ? 7.500 4.400 7.875 1.00 41.25 181 THR A C 1
ATOM 1471 O O . THR A 1 181 ? 7.440 4.056 9.056 1.00 41.25 181 THR A O 1
ATOM 1474 N N . HIS A 1 182 ? 8.139 3.683 6.954 1.00 38.03 182 HIS A N 1
ATOM 1475 C CA . HIS A 1 182 ? 9.156 2.706 7.295 1.00 38.03 182 HIS A CA 1
ATOM 1476 C C . HIS A 1 182 ? 10.265 3.485 8.007 1.00 38.03 182 HIS A C 1
ATOM 1478 O O . HIS A 1 182 ? 11.240 3.917 7.402 1.00 38.03 182 HIS A O 1
ATOM 1484 N N . ILE A 1 183 ? 10.077 3.735 9.299 1.00 39.56 183 ILE A N 1
ATOM 1485 C CA . ILE A 1 183 ? 11.139 4.132 10.196 1.00 39.56 183 ILE A CA 1
ATOM 1486 C C . ILE A 1 183 ? 11.927 2.841 10.354 1.00 39.56 183 ILE A C 1
ATOM 1488 O O . ILE A 1 183 ? 11.595 1.970 11.156 1.00 39.56 183 ILE A O 1
ATOM 1492 N N . SER A 1 184 ? 12.915 2.672 9.475 1.00 42.22 184 SER A N 1
ATOM 1493 C CA . SER A 1 184 ? 14.034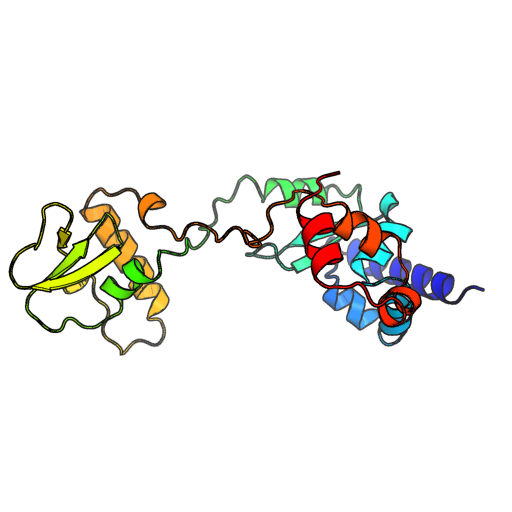 1.793 9.769 1.00 42.22 184 SER A CA 1
ATOM 1494 C C . SER A 1 184 ? 14.499 2.145 11.188 1.00 42.22 184 SER A C 1
ATOM 1496 O O . SER A 1 184 ? 14.689 3.333 11.462 1.00 42.22 184 SER A O 1
ATOM 1498 N N . PRO A 1 185 ? 14.676 1.171 12.096 1.00 43.62 185 PRO A N 1
ATOM 1499 C CA . PRO A 1 185 ? 15.139 1.436 13.459 1.00 43.62 185 PRO A CA 1
ATOM 1500 C C . PRO A 1 185 ? 16.542 2.073 13.498 1.00 43.62 185 PRO A C 1
ATOM 1502 O O . PRO A 1 185 ? 16.993 2.506 14.552 1.00 43.62 185 PRO A O 1
ATOM 1505 N N . PHE A 1 186 ? 17.204 2.197 12.346 1.00 46.72 186 PHE A N 1
ATOM 1506 C CA . PHE A 1 186 ? 18.378 3.029 12.142 1.00 46.72 186 PHE A CA 1
ATOM 1507 C C . PHE A 1 186 ? 17.969 4.334 11.457 1.00 46.72 186 PHE A C 1
ATOM 1509 O O . PHE A 1 186 ? 17.951 4.450 10.226 1.00 46.72 186 PHE A O 1
ATOM 1516 N N . GLY A 1 187 ? 17.616 5.326 12.278 1.00 45.97 187 GLY A N 1
ATOM 1517 C CA . GLY A 1 187 ? 17.570 6.717 11.845 1.00 45.97 187 GLY A CA 1
ATOM 1518 C C . GLY A 1 187 ? 18.887 7.083 11.159 1.00 45.97 187 GLY A C 1
ATOM 1519 O O . GLY A 1 187 ? 19.949 6.609 11.553 1.00 45.97 187 GLY A O 1
ATOM 1520 N N . HIS A 1 188 ? 18.803 7.879 10.097 1.00 50.88 188 HIS A N 1
ATOM 1521 C CA . HIS A 1 188 ? 19.934 8.329 9.289 1.00 50.88 188 HIS A CA 1
ATOM 1522 C C . HIS A 1 188 ? 20.903 9.210 10.100 1.00 50.88 188 HIS A C 1
ATOM 1524 O O . HIS A 1 188 ? 20.961 10.421 9.918 1.00 50.88 188 HIS A O 1
ATOM 1530 N N . GLN A 1 189 ? 21.687 8.610 10.987 1.00 56.03 189 GLN A N 1
ATOM 1531 C CA . GLN A 1 189 ? 23.017 9.098 11.306 1.00 56.03 189 GLN A CA 1
ATOM 1532 C C . GLN A 1 189 ? 23.959 8.237 10.479 1.00 56.03 189 GLN A C 1
ATOM 1534 O O . GLN A 1 189 ? 24.043 7.023 10.672 1.00 56.03 189 GLN A O 1
ATOM 1539 N N . ARG A 1 190 ? 24.585 8.838 9.465 1.00 60.84 190 ARG A N 1
ATOM 1540 C CA . ARG A 1 190 ? 25.568 8.138 8.645 1.00 60.84 190 ARG A CA 1
ATOM 1541 C C . ARG A 1 190 ? 26.779 7.895 9.535 1.00 60.84 190 ARG A C 1
ATOM 1543 O O . ARG A 1 190 ? 27.586 8.781 9.773 1.00 60.84 190 ARG A O 1
ATOM 1550 N N . THR A 1 191 ? 26.852 6.708 10.116 1.00 72.31 191 THR A N 1
ATOM 1551 C CA . THR A 1 191 ? 27.985 6.354 10.967 1.00 72.31 191 THR A CA 1
ATOM 1552 C C . THR A 1 191 ? 29.196 6.035 10.104 1.00 72.31 191 THR A C 1
ATOM 1554 O O . THR A 1 191 ? 29.070 5.689 8.924 1.00 72.31 191 THR A O 1
ATOM 1557 N N . LEU A 1 192 ? 30.387 6.116 10.692 1.00 74.44 192 LEU A N 1
ATOM 1558 C CA . LEU A 1 192 ? 31.636 5.800 9.999 1.00 74.44 192 LEU A CA 1
ATOM 1559 C C . LEU A 1 192 ? 31.630 4.368 9.446 1.00 74.44 192 LEU A C 1
ATOM 1561 O O . LEU A 1 192 ? 32.209 4.111 8.394 1.00 74.44 192 LEU A O 1
ATOM 1565 N N . LEU A 1 193 ? 30.898 3.457 10.097 1.00 78.75 193 LEU A N 1
ATOM 1566 C CA . LEU A 1 193 ? 30.668 2.107 9.588 1.00 78.75 193 LEU A CA 1
ATOM 1567 C C . LEU A 1 193 ? 29.980 2.111 8.218 1.00 78.75 193 LEU A C 1
ATOM 1569 O O . LEU A 1 193 ? 30.419 1.392 7.326 1.00 78.75 193 LEU A O 1
ATOM 1573 N N . HIS A 1 194 ? 28.946 2.933 8.021 1.00 78.06 194 HIS A N 1
ATOM 1574 C CA . HIS A 1 194 ? 28.257 3.021 6.731 1.00 78.06 194 HIS A CA 1
ATOM 1575 C C . HIS A 1 194 ? 29.195 3.536 5.634 1.00 78.06 194 HIS A C 1
ATOM 1577 O O . HIS A 1 194 ? 29.205 2.992 4.537 1.00 78.06 194 HIS A O 1
ATOM 1583 N N . ALA A 1 195 ? 30.043 4.523 5.944 1.00 77.56 195 ALA A N 1
ATOM 1584 C CA . ALA A 1 195 ? 31.042 5.025 5.000 1.00 77.56 195 ALA A CA 1
ATOM 1585 C C . ALA A 1 195 ? 32.099 3.964 4.633 1.00 77.56 195 ALA A C 1
ATOM 1587 O O . ALA A 1 195 ? 32.522 3.892 3.482 1.0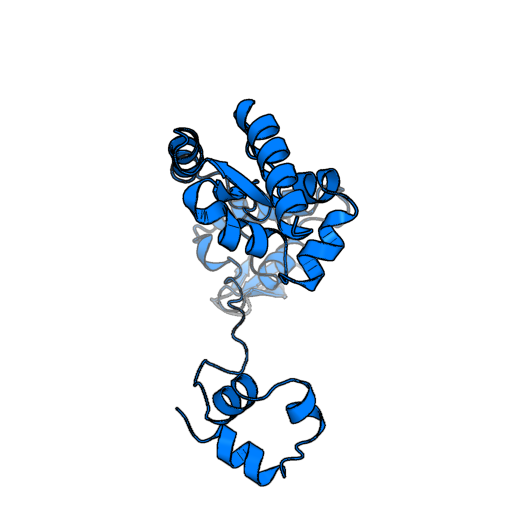0 77.56 195 ALA A O 1
ATOM 1588 N N . ILE A 1 196 ? 32.500 3.116 5.587 1.00 77.31 196 ILE A N 1
ATOM 1589 C CA . ILE A 1 196 ? 33.435 2.007 5.345 1.00 77.31 196 ILE A CA 1
ATOM 1590 C C . ILE A 1 196 ? 32.779 0.912 4.495 1.00 77.31 196 ILE A C 1
ATOM 1592 O O . ILE A 1 196 ? 33.405 0.404 3.571 1.00 77.31 196 ILE A O 1
ATOM 1596 N N . VAL A 1 197 ? 31.518 0.568 4.769 1.00 81.69 197 VAL A N 1
ATOM 1597 C CA . VAL A 1 197 ? 30.772 -0.424 3.978 1.00 81.69 197 VAL A CA 1
ATOM 1598 C C . VAL A 1 197 ? 30.546 0.063 2.545 1.00 81.69 197 VAL A C 1
ATOM 1600 O O . VAL A 1 197 ? 30.678 -0.731 1.620 1.00 81.69 197 VAL A O 1
ATOM 1603 N N . ASP A 1 198 ? 30.272 1.356 2.350 1.00 81.12 198 ASP A N 1
ATOM 1604 C CA . ASP A 1 198 ? 30.127 1.959 1.019 1.00 81.12 198 ASP A CA 1
ATOM 1605 C C . ASP A 1 198 ? 31.450 1.981 0.229 1.00 81.12 198 ASP A C 1
ATOM 1607 O O . ASP A 1 198 ? 31.435 1.925 -1.000 1.00 81.12 198 ASP A O 1
ATOM 1611 N N . ALA A 1 199 ? 32.591 2.090 0.917 1.00 80.25 199 ALA A N 1
ATOM 1612 C CA . ALA A 1 199 ? 33.913 2.189 0.297 1.00 80.25 199 ALA A CA 1
ATOM 1613 C C . ALA A 1 199 ? 34.549 0.829 -0.041 1.00 80.25 199 ALA A C 1
ATOM 1615 O O . ALA A 1 199 ? 35.487 0.783 -0.838 1.00 80.25 199 ALA A O 1
ATOM 1616 N N . LEU A 1 200 ? 34.079 -0.263 0.570 1.00 82.56 200 LEU A N 1
ATOM 1617 C CA . LEU A 1 200 ? 34.641 -1.601 0.388 1.00 82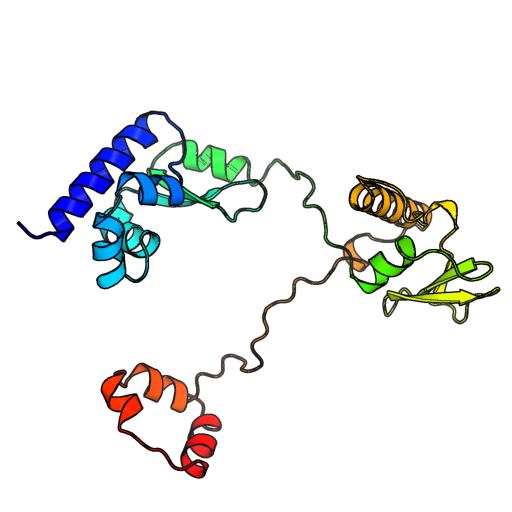.56 200 LEU A CA 1
ATOM 1618 C C . LEU A 1 200 ? 33.837 -2.424 -0.620 1.00 82.56 200 LEU A C 1
ATOM 1620 O O . LEU A 1 200 ? 32.618 -2.566 -0.526 1.00 82.56 200 LEU A O 1
ATOM 1624 N N . ASP A 1 201 ? 34.543 -3.067 -1.546 1.00 75.62 201 ASP A N 1
ATOM 1625 C CA . ASP A 1 201 ? 33.921 -3.976 -2.503 1.00 75.62 201 ASP A CA 1
ATOM 1626 C C . ASP A 1 201 ? 33.496 -5.298 -1.847 1.00 75.62 201 ASP A C 1
ATOM 1628 O O . ASP A 1 201 ? 34.075 -5.756 -0.859 1.00 75.62 201 ASP A O 1
ATOM 1632 N N . LYS A 1 202 ? 32.520 -5.994 -2.448 1.00 73.25 202 LYS A N 1
ATOM 1633 C CA . LYS A 1 202 ? 31.947 -7.251 -1.913 1.00 73.25 202 LYS A CA 1
ATOM 1634 C C . LYS A 1 202 ? 32.994 -8.317 -1.559 1.00 73.25 202 LYS A C 1
ATOM 1636 O O . LYS A 1 202 ? 32.800 -9.086 -0.622 1.00 73.25 202 LYS A O 1
ATOM 1641 N N . ARG A 1 203 ? 34.107 -8.364 -2.299 1.00 73.81 203 ARG A N 1
ATOM 1642 C CA . ARG A 1 203 ? 35.224 -9.291 -2.049 1.00 73.81 203 ARG A CA 1
ATOM 1643 C C . ARG A 1 203 ? 36.028 -8.904 -0.802 1.00 73.81 203 ARG A C 1
ATOM 1645 O O . ARG A 1 203 ? 36.490 -9.781 -0.078 1.00 73.81 203 ARG A O 1
ATOM 1652 N N . GLN A 1 204 ? 36.169 -7.607 -0.539 1.00 73.69 204 GLN A N 1
ATOM 1653 C CA . GLN A 1 204 ? 36.846 -7.080 0.644 1.00 73.69 204 GLN A CA 1
ATOM 1654 C C . GLN A 1 204 ? 35.971 -7.250 1.887 1.00 73.69 204 GLN A C 1
ATOM 1656 O O . GLN A 1 204 ? 36.463 -7.743 2.895 1.00 73.69 204 GLN A O 1
ATOM 1661 N N . LEU A 1 205 ? 34.664 -6.978 1.789 1.00 78.25 205 LEU A N 1
ATOM 1662 C CA . LEU A 1 205 ? 33.711 -7.232 2.880 1.00 78.25 205 LEU A CA 1
ATOM 1663 C C . LEU A 1 205 ? 33.683 -8.704 3.319 1.00 78.25 205 LEU A C 1
ATOM 1665 O O . LEU A 1 205 ? 33.546 -8.983 4.503 1.00 78.25 205 LEU A O 1
ATOM 1669 N N . ALA A 1 206 ? 33.855 -9.646 2.388 1.00 74.69 206 ALA A N 1
ATOM 1670 C CA . ALA A 1 206 ? 33.911 -11.074 2.708 1.00 74.69 206 ALA A CA 1
ATOM 1671 C C . ALA A 1 206 ? 35.232 -11.519 3.369 1.00 74.69 206 ALA A C 1
ATOM 1673 O O . ALA A 1 206 ? 35.281 -12.586 3.972 1.00 74.69 206 ALA A O 1
ATOM 1674 N N . THR A 1 207 ? 36.302 -10.729 3.235 1.00 78.56 207 THR A N 1
ATOM 1675 C CA . THR A 1 207 ? 37.647 -11.075 3.733 1.00 78.56 207 THR A CA 1
ATOM 1676 C C . THR A 1 207 ? 37.981 -10.345 5.036 1.00 78.56 207 THR A C 1
ATOM 1678 O O . THR A 1 207 ? 38.771 -10.830 5.841 1.00 78.56 207 THR A O 1
ATOM 1681 N N . VAL A 1 208 ? 37.392 -9.169 5.252 1.00 78.38 208 VAL A N 1
ATOM 1682 C CA . VAL A 1 208 ? 37.662 -8.333 6.420 1.00 78.38 208 VAL A CA 1
ATOM 1683 C C . VAL A 1 208 ? 36.776 -8.769 7.583 1.00 78.38 208 VAL A C 1
ATOM 1685 O O . VAL A 1 208 ? 35.574 -8.521 7.602 1.00 78.38 208 VAL A O 1
ATOM 1688 N N . SER A 1 209 ? 37.389 -9.385 8.590 1.00 79.44 209 SER A N 1
ATOM 1689 C CA . SER A 1 209 ? 36.764 -9.633 9.887 1.00 79.44 209 SER A CA 1
ATOM 1690 C C . SER A 1 209 ? 37.054 -8.469 10.835 1.00 79.44 209 SER A C 1
ATOM 1692 O O . SER A 1 209 ? 38.215 -8.223 11.171 1.00 79.44 209 SER A O 1
ATOM 1694 N N . LEU A 1 210 ? 36.013 -7.766 11.285 1.00 82.00 210 LEU A N 1
ATOM 1695 C CA . LEU A 1 210 ? 36.127 -6.745 12.328 1.00 82.00 210 LEU A CA 1
ATOM 1696 C C . LEU A 1 210 ? 35.675 -7.324 13.677 1.00 82.00 210 LEU A C 1
ATOM 1698 O O . LEU A 1 210 ? 34.606 -7.934 13.738 1.00 82.00 210 LEU A O 1
ATOM 1702 N N . PRO A 1 211 ? 36.446 -7.130 14.762 1.00 86.31 211 PRO A N 1
ATOM 1703 C CA . PRO A 1 211 ? 35.998 -7.469 16.107 1.00 86.31 211 PRO A CA 1
ATOM 1704 C C . PRO A 1 211 ? 34.739 -6.681 16.484 1.00 86.31 211 PRO A C 1
ATOM 1706 O O . PRO A 1 211 ? 34.599 -5.511 16.120 1.00 86.31 211 PRO A O 1
ATOM 1709 N N . MET A 1 212 ? 33.850 -7.301 17.261 1.00 79.06 212 MET A N 1
ATOM 1710 C CA . MET A 1 212 ? 32.566 -6.705 17.649 1.00 79.06 212 MET A CA 1
ATOM 1711 C C . MET A 1 212 ? 32.729 -5.355 18.368 1.00 79.06 212 MET A C 1
ATOM 1713 O O . MET A 1 212 ? 31.980 -4.419 18.101 1.00 79.06 212 MET A O 1
ATOM 1717 N N . ASP A 1 213 ? 33.762 -5.209 19.196 1.00 79.12 213 ASP A N 1
ATOM 1718 C CA . ASP A 1 213 ? 34.038 -3.965 19.929 1.00 79.12 213 ASP A CA 1
ATOM 1719 C C . ASP A 1 213 ? 34.362 -2.793 18.988 1.00 79.12 213 ASP A C 1
ATOM 1721 O O . ASP A 1 213 ? 33.971 -1.649 19.227 1.00 79.12 213 ASP A O 1
ATOM 1725 N N . VAL A 1 214 ? 35.022 -3.084 17.863 1.00 78.56 214 VAL A N 1
ATOM 1726 C CA . VAL A 1 214 ? 35.338 -2.098 16.822 1.00 78.56 214 VAL A CA 1
ATOM 1727 C C . VAL A 1 214 ? 34.076 -1.712 16.054 1.00 78.56 214 VAL A C 1
ATOM 1729 O O . VAL A 1 214 ? 33.881 -0.539 15.746 1.00 78.56 214 VAL A O 1
ATOM 1732 N N . ILE A 1 215 ? 33.183 -2.670 15.790 1.00 79.19 215 ILE A N 1
ATOM 1733 C CA . ILE A 1 215 ? 31.888 -2.416 15.141 1.00 79.19 215 ILE A CA 1
ATOM 1734 C C . ILE A 1 215 ? 31.055 -1.455 15.994 1.00 79.19 215 ILE A C 1
ATOM 1736 O O . ILE A 1 215 ? 30.571 -0.448 15.481 1.00 79.19 215 ILE A O 1
ATOM 1740 N N . VAL A 1 216 ? 30.953 -1.713 17.299 1.00 79.19 216 VAL A N 1
ATOM 1741 C CA . VAL A 1 216 ? 30.217 -0.852 18.238 1.00 79.19 216 VAL A CA 1
ATOM 1742 C C . VAL A 1 216 ? 30.834 0.550 18.298 1.00 79.19 216 VAL A C 1
ATOM 1744 O O . VAL A 1 216 ? 30.112 1.545 18.227 1.00 79.19 216 VAL A O 1
ATOM 1747 N N . ALA A 1 217 ? 32.165 0.658 18.338 1.00 77.56 217 ALA A N 1
ATOM 1748 C CA . ALA A 1 217 ? 32.853 1.950 18.309 1.00 77.56 217 ALA A CA 1
ATOM 1749 C C . ALA A 1 217 ? 32.596 2.738 17.007 1.00 77.56 217 ALA A C 1
ATOM 1751 O O . ALA A 1 217 ? 32.415 3.956 17.047 1.00 77.56 217 ALA A O 1
ATOM 1752 N N . LEU A 1 218 ? 32.540 2.058 15.857 1.00 78.25 218 LEU A N 1
ATOM 1753 C CA . LEU A 1 218 ? 32.249 2.668 14.554 1.00 78.25 218 LEU A CA 1
ATOM 1754 C C . LEU A 1 218 ? 30.769 3.037 14.382 1.00 78.25 218 LEU A C 1
ATOM 1756 O O . LEU A 1 218 ? 30.470 4.007 13.688 1.00 78.25 218 LEU A O 1
ATOM 1760 N N . MET A 1 219 ? 29.850 2.299 15.011 1.00 76.00 219 MET A N 1
ATOM 1761 C CA . MET A 1 219 ? 28.418 2.621 15.047 1.00 76.00 219 MET A CA 1
ATOM 1762 C C . MET A 1 219 ? 28.110 3.834 15.928 1.00 76.00 219 MET A C 1
ATOM 1764 O O . MET A 1 219 ? 27.162 4.554 15.646 1.00 76.00 219 MET A O 1
ATOM 1768 N N . ASN A 1 220 ? 28.920 4.093 16.953 1.00 76.56 220 ASN A N 1
ATOM 1769 C CA . ASN A 1 220 ? 28.741 5.251 17.833 1.00 76.56 220 ASN A CA 1
ATOM 1770 C C . ASN A 1 220 ? 29.411 6.529 17.298 1.00 76.56 220 ASN A C 1
ATOM 1772 O O . ASN A 1 220 ? 29.249 7.601 17.882 1.00 76.56 220 ASN A O 1
ATOM 1776 N N . LYS A 1 221 ? 30.183 6.429 16.206 1.00 69.31 221 LYS A N 1
ATOM 1777 C CA . LYS A 1 221 ? 30.898 7.557 15.605 1.00 69.31 221 LYS A CA 1
ATOM 1778 C C . LYS A 1 221 ? 30.172 8.041 14.350 1.00 69.31 221 LYS A C 1
ATOM 1780 O O . LYS A 1 221 ? 30.183 7.377 13.312 1.00 69.31 221 LYS A O 1
ATOM 1785 N N . ASN A 1 222 ? 29.556 9.211 14.464 1.00 70.62 222 ASN A N 1
ATOM 1786 C CA . ASN A 1 222 ? 28.848 9.875 13.371 1.00 70.62 222 ASN A CA 1
ATOM 1787 C C . ASN A 1 222 ? 29.830 10.584 12.429 1.00 70.62 222 ASN A C 1
ATOM 1789 O O . ASN A 1 222 ? 30.856 11.094 12.888 1.00 70.62 222 ASN A O 1
ATOM 1793 N N . VAL A 1 223 ? 29.512 10.594 11.133 1.00 58.09 223 VAL A N 1
ATOM 1794 C CA . VAL A 1 223 ? 30.253 11.283 10.062 1.00 58.09 223 VAL A CA 1
ATOM 1795 C C . VAL A 1 223 ? 29.354 12.308 9.394 1.00 58.09 223 VAL A C 1
ATOM 1797 O O . VAL A 1 223 ? 28.177 11.971 9.128 1.00 58.09 223 VAL A O 1
#

Radius of gyration: 26.78 Å; chains: 1; bounding box: 64×32×62 Å